Protein AF-0000000066095601 (afdb_homodimer)

Structure (mmCIF, N/CA/C/O backbone):
data_AF-0000000066095601-model_v1
#
loop_
_entity.id
_entity.type
_entity.pdbx_description
1 polymer 'Peptidyl-tRNA hydrolase'
#
loop_
_atom_site.group_PDB
_atom_site.id
_atom_site.type_symbol
_atom_site.label_atom_id
_atom_site.label_alt_id
_atom_site.label_comp_id
_atom_site.label_asym_id
_atom_site.label_entity_id
_atom_site.label_seq_id
_atom_site.pdbx_PDB_ins_code
_atom_site.Cartn_x
_atom_site.Cartn_y
_atom_site.Cartn_z
_atom_site.occupancy
_atom_site.B_iso_or_equiv
_atom_site.auth_seq_id
_atom_site.auth_comp_id
_atom_site.auth_asym_id
_atom_site.auth_atom_id
_atom_site.pdbx_PDB_model_num
ATOM 1 N N . MET A 1 1 ? 5.285 -1.421 -16.906 1 97 1 MET A N 1
ATOM 2 C CA . MET A 1 1 ? 5.613 -2.131 -15.672 1 97 1 MET A CA 1
ATOM 3 C C . MET A 1 1 ? 4.504 -1.969 -14.641 1 97 1 MET A C 1
ATOM 5 O O . MET A 1 1 ? 3.924 -0.888 -14.508 1 97 1 MET A O 1
ATOM 9 N N . LYS A 1 2 ? 4.16 -3.062 -14.133 1 98.25 2 LYS A N 1
ATOM 10 C CA . LYS A 1 2 ? 3.102 -2.928 -13.133 1 98.25 2 LYS A CA 1
ATOM 11 C C . LYS A 1 2 ? 3.369 -3.82 -11.922 1 98.25 2 LYS A C 1
ATOM 13 O O . LYS A 1 2 ? 4.234 -4.695 -11.969 1 98.25 2 LYS A O 1
ATOM 18 N N . MET A 1 3 ? 2.748 -3.533 -10.852 1 98.75 3 MET A N 1
ATOM 19 C CA . MET A 1 3 ? 2.619 -4.391 -9.68 1 98.75 3 MET A CA 1
ATOM 20 C C . MET A 1 3 ? 1.172 -4.828 -9.477 1 98.75 3 MET A C 1
ATOM 22 O O . MET A 1 3 ? 0.248 -4.039 -9.688 1 98.75 3 MET A O 1
ATOM 26 N N . VAL A 1 4 ? 0.951 -6.051 -9.141 1 98.88 4 VAL A N 1
ATOM 27 C CA . VAL A 1 4 ? -0.389 -6.547 -8.844 1 98.88 4 VAL A CA 1
ATOM 28 C C . VAL A 1 4 ? -0.471 -6.977 -7.383 1 98.88 4 VAL A C 1
ATOM 30 O O . VAL A 1 4 ? 0.409 -7.684 -6.883 1 98.88 4 VAL A O 1
ATOM 33 N N . VAL A 1 5 ? -1.481 -6.523 -6.727 1 98.88 5 VAL A N 1
ATOM 34 C CA . VAL A 1 5 ? -1.763 -6.898 -5.344 1 98.88 5 VAL A CA 1
ATOM 35 C C . VAL A 1 5 ? -2.979 -7.824 -5.293 1 98.88 5 VAL A C 1
ATOM 37 O O . VAL A 1 5 ? -4.047 -7.477 -5.801 1 98.88 5 VAL A O 1
ATOM 40 N N . VAL A 1 6 ? -2.842 -8.961 -4.73 1 98.88 6 VAL A N 1
ATOM 41 C CA . VAL A 1 6 ? -3.895 -9.961 -4.613 1 98.88 6 VAL A CA 1
ATOM 42 C C . VAL A 1 6 ? -4.387 -10.031 -3.17 1 98.88 6 VAL A C 1
ATOM 44 O O . VAL A 1 6 ? -3.611 -10.32 -2.256 1 98.88 6 VAL A O 1
ATOM 47 N N . ILE A 1 7 ? -5.621 -9.812 -2.971 1 98.56 7 ILE A N 1
ATOM 48 C CA . ILE A 1 7 ? -6.184 -9.734 -1.626 1 98.56 7 ILE A CA 1
ATOM 49 C C . ILE A 1 7 ? -7.203 -10.859 -1.428 1 98.56 7 ILE A C 1
ATOM 51 O O . ILE A 1 7 ? -8.016 -11.125 -2.316 1 98.56 7 ILE A O 1
ATOM 55 N N . ARG A 1 8 ? -7.164 -11.516 -0.286 1 97.5 8 ARG A N 1
ATOM 56 C CA . ARG A 1 8 ? -8.195 -12.477 0.089 1 97.5 8 ARG A CA 1
ATOM 57 C C . ARG A 1 8 ? -9.508 -11.773 0.421 1 97.5 8 ARG A C 1
ATOM 59 O O . ARG A 1 8 ? -9.633 -11.164 1.483 1 97.5 8 ARG A O 1
ATOM 66 N N . ASN A 1 9 ? -10.438 -11.93 -0.411 1 96.62 9 ASN A N 1
ATOM 67 C CA . ASN A 1 9 ? -11.734 -11.273 -0.283 1 96.62 9 ASN A CA 1
ATOM 68 C C . ASN A 1 9 ? -12.656 -12.039 0.658 1 96.62 9 ASN A C 1
ATOM 70 O O . ASN A 1 9 ? -13.562 -11.453 1.26 1 96.62 9 ASN A O 1
ATOM 74 N N . ASP A 1 10 ? -12.43 -13.281 0.819 1 95.44 10 ASP A N 1
ATOM 75 C CA . ASP A 1 10 ? -13.305 -14.148 1.61 1 95.44 10 ASP A CA 1
ATOM 76 C C . ASP A 1 10 ? -13.172 -13.844 3.102 1 95.44 10 ASP A C 1
ATOM 78 O O . ASP A 1 10 ? -14.023 -14.234 3.896 1 95.44 10 ASP A O 1
ATOM 82 N N . LEU A 1 11 ? -12.102 -13.133 3.521 1 94.19 11 LEU A N 1
ATOM 83 C CA . LEU A 1 11 ? -11.844 -12.875 4.934 1 94.19 11 LEU A CA 1
ATOM 84 C C . LEU A 1 11 ? -12.742 -11.75 5.453 1 94.19 11 LEU A C 1
ATOM 86 O O . LEU A 1 11 ? -12.844 -11.539 6.664 1 94.19 11 LEU A O 1
ATOM 90 N N . GLY A 1 12 ? -13.336 -10.992 4.516 1 91.69 12 GLY A N 1
ATOM 91 C CA . GLY A 1 12 ? -14.219 -9.906 4.93 1 91.69 12 GLY A CA 1
ATOM 92 C C . GLY A 1 12 ? -13.484 -8.773 5.617 1 91.69 12 GLY A C 1
ATOM 93 O O . GLY A 1 12 ? -14 -8.18 6.566 1 91.69 12 GLY A O 1
ATOM 94 N N . MET A 1 13 ? -12.281 -8.562 5.18 1 92.12 13 MET A N 1
ATOM 95 C CA . MET A 1 13 ? -11.508 -7.477 5.766 1 92.12 13 MET A CA 1
ATOM 96 C C . MET A 1 13 ? -12.141 -6.125 5.445 1 92.12 13 MET A C 1
ATOM 98 O O . MET A 1 13 ? -12.609 -5.906 4.328 1 92.12 13 MET A O 1
ATOM 102 N N . GLY A 1 14 ? -12.094 -5.273 6.395 1 93.06 14 GLY A N 1
ATOM 103 C CA . GLY A 1 14 ? -12.523 -3.906 6.145 1 93.06 14 GLY A CA 1
ATOM 104 C C . GLY A 1 14 ? -11.578 -3.145 5.234 1 93.06 14 GLY A C 1
ATOM 105 O O . GLY A 1 14 ? -10.477 -3.611 4.949 1 93.06 14 GLY A O 1
ATOM 106 N N . LYS A 1 15 ? -11.961 -1.988 4.852 1 95.19 15 LYS A N 1
ATOM 107 C CA . LYS A 1 15 ? -11.188 -1.179 3.912 1 95.19 15 LYS A CA 1
ATOM 108 C C . LYS A 1 15 ? -9.82 -0.83 4.484 1 95.19 15 LYS A C 1
ATOM 110 O O . LYS A 1 15 ? -8.797 -0.969 3.801 1 95.19 15 LYS A O 1
ATOM 115 N N . GLY A 1 16 ? -9.766 -0.405 5.738 1 95.88 16 GLY A N 1
ATOM 116 C CA . GLY A 1 16 ? -8.508 -0.036 6.371 1 95.88 16 GLY A CA 1
ATOM 117 C C . GLY A 1 16 ? -7.52 -1.187 6.457 1 95.88 16 GLY A C 1
ATOM 118 O O . GLY A 1 16 ? -6.336 -1.021 6.152 1 95.88 16 GLY A O 1
ATOM 119 N N . LYS A 1 17 ? -8.047 -2.326 6.84 1 94.56 17 LYS A N 1
ATOM 120 C CA . LYS A 1 17 ? -7.203 -3.51 6.973 1 94.56 17 LYS A CA 1
ATOM 121 C C . LYS A 1 17 ? -6.695 -3.977 5.609 1 94.56 17 LYS A C 1
ATOM 123 O O . LYS A 1 17 ? -5.559 -4.441 5.492 1 94.56 17 LYS A O 1
ATOM 128 N N . MET A 1 18 ? -7.488 -3.826 4.578 1 96.62 18 MET A N 1
ATOM 129 C CA . MET A 1 18 ? -7.055 -4.199 3.234 1 96.62 18 MET A CA 1
ATOM 130 C C . MET A 1 18 ? -5.918 -3.299 2.762 1 96.62 18 MET A C 1
ATOM 132 O O . MET A 1 18 ? -4.949 -3.775 2.166 1 96.62 18 MET A O 1
ATOM 136 N N . VAL A 1 19 ? -6.055 -2.045 3.057 1 98 19 VAL A N 1
ATOM 137 C CA . VAL A 1 19 ? -5.016 -1.094 2.682 1 98 19 VAL A CA 1
ATOM 138 C C . VAL A 1 19 ? -3.729 -1.407 3.443 1 98 19 VAL A C 1
ATOM 140 O O . VAL A 1 19 ? -2.641 -1.4 2.865 1 98 19 VAL A O 1
ATOM 143 N N . ALA A 1 20 ? -3.867 -1.727 4.715 1 97.19 20 ALA A N 1
ATOM 144 C CA . ALA A 1 20 ? -2.703 -2.029 5.543 1 97.19 20 ALA A CA 1
ATOM 145 C C . ALA A 1 20 ? -1.996 -3.291 5.055 1 97.19 20 ALA A C 1
ATOM 147 O O . ALA A 1 20 ? -0.78 -3.287 4.844 1 97.19 20 ALA A O 1
ATOM 148 N N . GLN A 1 21 ? -2.746 -4.363 4.887 1 97.06 21 GLN A N 1
ATOM 149 C CA . GLN A 1 21 ? -2.166 -5.629 4.445 1 97.06 21 GLN A CA 1
ATOM 150 C C . GLN A 1 21 ? -1.636 -5.523 3.02 1 97.06 21 GLN A C 1
ATOM 152 O O . GLN A 1 21 ? -0.557 -6.031 2.713 1 97.06 21 GLN A O 1
ATOM 157 N N . GLY A 1 22 ? -2.439 -4.879 2.176 1 98.38 22 GLY A N 1
ATOM 158 C CA . GLY A 1 22 ? -1.922 -4.605 0.845 1 98.38 22 GLY A CA 1
ATOM 159 C C . GLY A 1 22 ? -0.634 -3.803 0.859 1 98.38 22 GLY A C 1
ATOM 160 O O . GLY A 1 22 ? 0.29 -4.09 0.095 1 98.38 22 GLY A O 1
ATOM 161 N N . GLY A 1 23 ? -0.618 -2.758 1.716 1 98.56 23 GLY A N 1
ATOM 162 C CA . GLY A 1 23 ? 0.581 -1.95 1.873 1 98.56 23 GLY A CA 1
ATOM 163 C C . GLY A 1 23 ? 1.789 -2.754 2.314 1 98.56 23 GLY A C 1
ATOM 164 O O . GLY A 1 23 ? 2.904 -2.52 1.841 1 98.56 23 GLY A O 1
ATOM 165 N N . HIS A 1 24 ? 1.62 -3.682 3.24 1 98.25 24 HIS A N 1
ATOM 166 C CA . HIS A 1 24 ? 2.697 -4.578 3.645 1 98.25 24 HIS A CA 1
ATOM 167 C C . HIS A 1 24 ? 3.236 -5.363 2.453 1 98.25 24 HIS A C 1
ATOM 169 O O . HIS A 1 24 ? 4.453 -5.43 2.248 1 98.25 24 HIS A O 1
ATOM 175 N N . ALA A 1 25 ? 2.299 -5.926 1.692 1 98.62 25 ALA A N 1
ATOM 176 C CA . ALA A 1 25 ? 2.68 -6.723 0.528 1 98.62 25 ALA A CA 1
ATOM 177 C C . ALA A 1 25 ? 3.439 -5.875 -0.489 1 98.62 25 ALA A C 1
ATOM 179 O O . ALA A 1 25 ? 4.441 -6.324 -1.055 1 98.62 25 ALA A O 1
ATOM 180 N N . ILE A 1 26 ? 2.99 -4.656 -0.686 1 98.81 26 ILE A N 1
ATOM 181 C CA . ILE A 1 26 ? 3.562 -3.746 -1.673 1 98.81 26 ILE A CA 1
ATOM 182 C C . ILE A 1 26 ? 5.004 -3.418 -1.296 1 98.81 26 ILE A C 1
ATOM 184 O O . ILE A 1 26 ? 5.906 -3.51 -2.131 1 98.81 26 ILE A O 1
ATOM 188 N N . ILE A 1 27 ? 5.254 -3.086 -0.017 1 98.75 27 ILE A N 1
ATOM 189 C CA . ILE A 1 27 ? 6.598 -2.732 0.425 1 98.75 27 ILE A CA 1
ATOM 190 C C . ILE A 1 27 ? 7.523 -3.939 0.277 1 98.75 27 ILE A C 1
ATOM 192 O O . ILE A 1 27 ? 8.633 -3.818 -0.251 1 98.75 27 ILE A O 1
ATOM 196 N N . GLU A 1 28 ? 7.094 -5.09 0.696 1 98.38 28 GLU A N 1
ATOM 197 C CA . GLU A 1 28 ? 7.941 -6.277 0.646 1 98.38 28 GLU A CA 1
ATOM 198 C C . GLU A 1 28 ? 8.25 -6.68 -0.794 1 98.38 28 GLU A C 1
ATOM 200 O O . GLU A 1 28 ? 9.375 -7.066 -1.11 1 98.38 28 GLU A O 1
ATOM 205 N N . ALA A 1 29 ? 7.238 -6.605 -1.66 1 98.81 29 ALA A N 1
ATOM 206 C CA . ALA A 1 29 ? 7.473 -6.918 -3.068 1 98.81 29 ALA A CA 1
ATOM 207 C C . ALA A 1 29 ? 8.406 -5.895 -3.709 1 98.81 29 ALA A C 1
ATOM 209 O O . ALA A 1 29 ? 9.258 -6.25 -4.523 1 98.81 29 ALA A O 1
ATOM 210 N N . PHE A 1 30 ? 8.203 -4.664 -3.348 1 98.75 30 PHE A N 1
ATOM 211 C CA . PHE A 1 30 ? 9.062 -3.584 -3.824 1 98.75 30 PHE A CA 1
ATOM 212 C C . PHE A 1 30 ? 10.516 -3.84 -3.451 1 98.75 30 PHE A C 1
ATOM 214 O O . PHE A 1 30 ? 11.414 -3.709 -4.289 1 98.75 30 PHE A O 1
ATOM 221 N N . LEU A 1 31 ? 10.758 -4.184 -2.219 1 98.44 31 LEU A N 1
ATOM 222 C CA . LEU A 1 31 ? 12.109 -4.453 -1.741 1 98.44 31 LEU A CA 1
ATOM 223 C C . LEU A 1 31 ? 12.695 -5.68 -2.432 1 98.44 31 LEU A C 1
ATOM 225 O O . LEU A 1 31 ? 13.875 -5.691 -2.791 1 98.44 31 LEU A O 1
ATOM 229 N N . ASP A 1 32 ? 11.883 -6.668 -2.588 1 98.69 32 ASP A N 1
ATOM 230 C CA . ASP A 1 32 ? 12.312 -7.852 -3.324 1 98.69 32 ASP A CA 1
ATOM 231 C C . ASP A 1 32 ? 12.703 -7.496 -4.758 1 98.69 32 ASP A C 1
ATOM 233 O O . ASP A 1 32 ? 13.727 -7.957 -5.262 1 98.69 32 ASP A O 1
ATOM 237 N N . ALA A 1 33 ? 11.891 -6.703 -5.371 1 98.62 33 ALA A N 1
ATOM 238 C CA . ALA A 1 33 ? 12.148 -6.273 -6.746 1 98.62 33 ALA A CA 1
ATOM 239 C C . ALA A 1 33 ? 13.438 -5.457 -6.832 1 98.62 33 ALA A C 1
ATOM 241 O O . ALA A 1 33 ? 14.203 -5.594 -7.789 1 98.62 33 ALA A O 1
ATOM 242 N N . LYS A 1 34 ? 13.633 -4.605 -5.883 1 97.94 34 LYS A N 1
ATOM 243 C CA . LYS A 1 34 ? 14.844 -3.783 -5.863 1 97.94 34 LYS A CA 1
ATOM 244 C C . LYS A 1 34 ? 16.094 -4.648 -5.812 1 97.94 34 LYS A C 1
ATOM 246 O O . LYS A 1 34 ? 17.125 -4.297 -6.395 1 97.94 34 LYS A O 1
ATOM 251 N N . ARG A 1 35 ? 15.984 -5.746 -5.129 1 97.38 35 ARG A N 1
ATOM 252 C CA . ARG A 1 35 ? 17.109 -6.676 -5.031 1 97.38 35 ARG A CA 1
ATOM 253 C C . ARG A 1 35 ? 17.297 -7.445 -6.332 1 97.38 35 ARG A C 1
ATOM 255 O O . ARG A 1 35 ? 18.422 -7.625 -6.797 1 97.38 35 ARG A O 1
ATOM 262 N N . LYS A 1 36 ? 16.219 -7.805 -6.93 1 96.62 36 LYS A N 1
ATOM 263 C CA . LYS A 1 36 ? 16.266 -8.695 -8.086 1 96.62 36 LYS A CA 1
ATOM 264 C C . LYS A 1 36 ? 16.469 -7.918 -9.375 1 96.62 36 LYS A C 1
ATOM 266 O O . LYS A 1 36 ? 17.203 -8.367 -10.266 1 96.62 36 LYS A O 1
ATOM 271 N N . ASN A 1 37 ? 15.805 -6.809 -9.469 1 95.75 37 ASN A N 1
ATOM 272 C CA . ASN A 1 37 ? 15.82 -6.043 -10.719 1 95.75 37 ASN A CA 1
ATOM 273 C C . ASN A 1 37 ? 15.602 -4.555 -10.461 1 95.75 37 ASN A C 1
ATOM 275 O O . ASN A 1 37 ? 14.539 -4.016 -10.773 1 95.75 37 ASN A O 1
ATOM 279 N N . PRO A 1 38 ? 16.641 -3.887 -10.039 1 97.19 38 PRO A N 1
ATOM 280 C CA . PRO A 1 38 ? 16.5 -2.467 -9.703 1 97.19 38 PRO A CA 1
ATOM 281 C C . PRO A 1 38 ? 16.109 -1.611 -10.906 1 97.19 38 PRO A C 1
ATOM 283 O O . PRO A 1 38 ? 15.422 -0.596 -10.742 1 97.19 38 PRO A O 1
ATOM 286 N N . ARG A 1 39 ? 16.484 -2.02 -12.086 1 97.38 39 ARG A N 1
ATOM 287 C CA . ARG A 1 39 ? 16.141 -1.257 -13.281 1 97.38 39 ARG A CA 1
ATOM 288 C C . ARG A 1 39 ? 14.625 -1.253 -13.516 1 97.38 39 ARG A C 1
ATOM 290 O O . ARG A 1 39 ? 14.055 -0.223 -13.867 1 97.38 39 ARG A O 1
ATOM 297 N N . ALA A 1 40 ? 13.984 -2.389 -13.305 1 96.75 40 ALA A N 1
ATOM 298 C CA . ALA A 1 40 ? 12.531 -2.494 -13.438 1 96.75 40 ALA A CA 1
ATOM 299 C C . ALA A 1 40 ? 11.82 -1.605 -12.422 1 96.75 40 ALA A C 1
ATOM 301 O O . ALA A 1 40 ? 10.797 -0.987 -12.742 1 96.75 40 ALA A O 1
ATOM 302 N N . VAL A 1 41 ? 12.352 -1.552 -11.242 1 98.25 41 VAL A N 1
ATOM 303 C CA . VAL A 1 41 ? 11.781 -0.727 -10.188 1 98.25 41 VAL A CA 1
ATOM 304 C C . VAL A 1 41 ? 11.859 0.747 -10.578 1 98.25 41 VAL A C 1
ATOM 306 O O . VAL A 1 41 ? 10.883 1.484 -10.445 1 98.25 41 VAL A O 1
ATOM 309 N N . ASP A 1 42 ? 13.031 1.118 -11.055 1 97.75 42 ASP A N 1
ATOM 310 C CA . ASP A 1 42 ? 13.219 2.508 -11.461 1 97.75 42 ASP A CA 1
ATOM 311 C C . ASP A 1 42 ? 12.25 2.883 -12.586 1 97.75 42 ASP A C 1
ATOM 313 O O . ASP A 1 42 ? 11.672 3.971 -12.578 1 97.75 42 ASP A O 1
ATOM 317 N N . GLU A 1 43 ? 12.148 2.029 -13.531 1 97.81 43 GLU A N 1
ATOM 318 C CA . GLU A 1 43 ? 11.219 2.254 -14.633 1 97.81 43 GLU A CA 1
ATOM 319 C C . GLU A 1 43 ? 9.781 2.346 -14.141 1 97.81 43 GLU A C 1
ATOM 321 O O . GLU A 1 43 ? 9.031 3.238 -14.547 1 97.81 43 GLU A O 1
ATOM 326 N N . TRP A 1 44 ? 9.398 1.469 -13.297 1 97.94 44 TRP A N 1
ATOM 327 C CA . TRP A 1 44 ? 8.062 1.433 -12.711 1 97.94 44 TRP A CA 1
ATOM 328 C C . TRP A 1 44 ? 7.762 2.723 -11.953 1 97.94 44 TRP A C 1
ATOM 330 O O . TRP A 1 44 ? 6.676 3.291 -12.094 1 97.94 44 TRP A O 1
ATOM 340 N N . LEU A 1 45 ? 8.719 3.193 -11.211 1 97.44 45 LEU A N 1
ATOM 341 C CA . LEU A 1 45 ? 8.57 4.449 -10.484 1 97.44 45 LEU A CA 1
ATOM 342 C C . LEU A 1 45 ? 8.383 5.617 -11.453 1 97.44 45 LEU A C 1
ATOM 344 O O . LEU A 1 45 ? 7.492 6.445 -11.266 1 97.44 45 LEU A O 1
ATOM 348 N N . ARG A 1 46 ? 9.102 5.629 -12.5 1 96.5 46 ARG A N 1
ATOM 349 C CA . ARG A 1 46 ? 9.07 6.711 -13.477 1 96.5 46 ARG A CA 1
ATOM 350 C C . ARG A 1 46 ? 7.754 6.711 -14.25 1 96.5 46 ARG A C 1
ATOM 352 O O . ARG A 1 46 ? 7.266 7.77 -14.656 1 96.5 46 ARG A O 1
ATOM 359 N N . GLU A 1 47 ? 7.199 5.527 -14.344 1 95.5 47 GLU A N 1
ATOM 360 C CA . GLU A 1 47 ? 5.992 5.383 -15.148 1 95.5 47 GLU A CA 1
ATOM 361 C C . GLU A 1 47 ? 4.738 5.629 -14.312 1 95.5 47 GLU A C 1
ATOM 363 O O . GLU A 1 47 ? 3.619 5.5 -14.812 1 95.5 47 GLU A O 1
ATOM 368 N N . GLY A 1 48 ? 4.906 5.879 -13.008 1 93.62 48 GLY A N 1
ATOM 369 C CA . GLY A 1 48 ? 3.752 6.242 -12.195 1 93.62 48 GLY A CA 1
ATOM 370 C C . GLY A 1 48 ? 3.33 5.145 -11.242 1 93.62 48 GLY A C 1
ATOM 371 O O . GLY A 1 48 ? 2.248 5.207 -10.656 1 93.62 48 GLY A O 1
ATOM 372 N N . GLN A 1 49 ? 4.109 4.062 -11.133 1 96.25 49 GLN A N 1
ATOM 373 C CA . GLN A 1 49 ? 3.916 2.984 -10.172 1 96.25 49 GLN A CA 1
ATOM 374 C C . GLN A 1 49 ? 2.557 2.316 -10.359 1 96.25 49 GLN A C 1
ATOM 376 O O . GLN A 1 49 ? 1.784 2.189 -9.406 1 96.25 49 GLN A O 1
ATOM 381 N N . LYS A 1 50 ? 2.254 1.915 -11.57 1 96.25 50 LYS A N 1
ATOM 382 C CA . LYS A 1 50 ? 0.967 1.287 -11.859 1 96.25 50 LYS A CA 1
ATOM 383 C C . LYS A 1 50 ? 0.728 0.088 -10.945 1 96.25 50 LYS A C 1
ATOM 385 O O . LYS A 1 50 ? 1.547 -0.832 -10.891 1 96.25 50 LYS A O 1
ATOM 390 N N . LYS A 1 51 ? -0.379 0.146 -10.219 1 97.62 51 LYS A N 1
ATOM 391 C CA . LYS A 1 51 ? -0.796 -0.949 -9.352 1 97.62 51 LYS A CA 1
ATOM 392 C C . LYS A 1 51 ? -2.207 -1.419 -9.695 1 97.62 51 LYS A C 1
ATOM 394 O O . LYS A 1 51 ? -3.109 -0.602 -9.891 1 97.62 51 LYS A O 1
ATOM 399 N N . VAL A 1 52 ? -2.393 -2.67 -9.758 1 97.94 52 VAL A N 1
ATOM 400 C CA . VAL A 1 52 ? -3.691 -3.297 -9.969 1 97.94 52 VAL A CA 1
ATOM 401 C C . VAL A 1 52 ? -4.031 -4.195 -8.781 1 97.94 52 VAL A C 1
ATOM 403 O O . VAL A 1 52 ? -3.201 -4.988 -8.336 1 97.94 52 VAL A O 1
ATOM 406 N N . VAL A 1 53 ? -5.219 -4.039 -8.258 1 98.62 53 VAL A N 1
ATOM 407 C CA . VAL A 1 53 ? -5.613 -4.824 -7.094 1 98.62 53 VAL A CA 1
ATOM 408 C C . VAL A 1 53 ? -6.691 -5.832 -7.488 1 98.62 53 VAL A C 1
ATOM 410 O O . VAL A 1 53 ? -7.762 -5.449 -7.961 1 98.62 53 VAL A O 1
ATOM 413 N N . VAL A 1 54 ? -6.422 -7.066 -7.305 1 98.81 54 VAL A N 1
ATOM 414 C CA . VAL A 1 54 ? -7.34 -8.148 -7.66 1 98.81 54 VAL A CA 1
ATOM 415 C C . VAL A 1 54 ? -7.672 -8.969 -6.418 1 98.81 54 VAL A C 1
ATOM 417 O O . VAL A 1 54 ? -7.152 -8.703 -5.332 1 98.81 54 VAL A O 1
ATOM 420 N N . LYS A 1 55 ? -8.68 -9.891 -6.539 1 98.62 55 LYS A N 1
ATOM 421 C CA . LYS A 1 55 ? -9.125 -10.641 -5.367 1 98.62 55 LYS A CA 1
ATOM 422 C C . LYS A 1 55 ? -9.055 -12.141 -5.617 1 98.62 55 LYS A C 1
ATOM 424 O O . LYS A 1 55 ? -9.148 -12.594 -6.762 1 98.62 55 LYS A O 1
ATOM 429 N N . VAL A 1 56 ? -8.812 -12.891 -4.609 1 98.44 56 VAL A N 1
ATOM 430 C CA . VAL A 1 56 ? -9.047 -14.328 -4.52 1 98.44 56 VAL A CA 1
ATOM 431 C C . VAL A 1 56 ? -10 -14.625 -3.361 1 98.44 56 VAL A C 1
ATOM 433 O O . VAL A 1 56 ? -10.258 -13.758 -2.527 1 98.44 56 VAL A O 1
ATOM 436 N N . ASN A 1 57 ? -10.531 -15.859 -3.332 1 97.5 57 ASN A N 1
ATOM 437 C CA . ASN A 1 57 ? -11.555 -16.141 -2.33 1 97.5 57 ASN A CA 1
ATOM 438 C C . ASN A 1 57 ? -11.18 -17.344 -1.465 1 97.5 57 ASN A C 1
ATOM 440 O O . ASN A 1 57 ? -12.055 -17.984 -0.884 1 97.5 57 ASN A O 1
ATOM 444 N N . SER A 1 58 ? -9.852 -17.688 -1.471 1 97.06 58 SER A N 1
ATOM 445 C CA . SER A 1 58 ? -9.383 -18.75 -0.582 1 97.06 58 SER A CA 1
ATOM 446 C C . SER A 1 58 ? -7.883 -18.641 -0.342 1 97.06 58 SER A C 1
ATOM 448 O O . SER A 1 58 ? -7.16 -18.047 -1.147 1 97.06 58 SER A O 1
ATOM 450 N N . GLU A 1 59 ? -7.512 -19.188 0.777 1 96.56 59 GLU A N 1
ATOM 451 C CA . GLU A 1 59 ? -6.09 -19.25 1.105 1 96.56 59 GLU A CA 1
ATOM 452 C C . GLU A 1 59 ? -5.316 -20.062 0.069 1 96.56 59 GLU A C 1
ATOM 454 O O . GLU A 1 59 ? -4.211 -19.672 -0.322 1 96.56 59 GLU A O 1
ATOM 459 N N . LYS A 1 60 ? -5.863 -21.156 -0.357 1 97.69 60 LYS A N 1
ATOM 460 C CA . LYS A 1 60 ? -5.227 -22.016 -1.353 1 97.69 60 LYS A CA 1
ATOM 461 C C . LYS A 1 60 ? -4.949 -21.25 -2.643 1 97.69 60 LYS A C 1
ATOM 463 O O . LYS A 1 60 ? -3.852 -21.344 -3.199 1 97.69 60 LYS A O 1
ATOM 468 N N . GLU A 1 61 ? -5.941 -20.438 -3.107 1 98.25 61 GLU A N 1
ATOM 469 C CA . GLU A 1 61 ? -5.762 -19.641 -4.316 1 98.25 61 GLU A CA 1
ATOM 470 C C . GLU A 1 61 ? -4.633 -18.641 -4.145 1 98.25 61 GLU A C 1
ATOM 472 O O . GLU A 1 61 ? -3.83 -18.438 -5.059 1 98.25 61 GLU A O 1
ATOM 477 N N . LEU A 1 62 ? -4.625 -18.031 -3.004 1 98.44 62 LEU A N 1
ATOM 478 C CA . LEU A 1 62 ? -3.59 -17.047 -2.723 1 98.44 62 LEU A CA 1
ATOM 479 C C . LEU A 1 62 ? -2.205 -17.672 -2.779 1 98.44 62 LEU A C 1
ATOM 481 O O . LEU A 1 62 ? -1.297 -17.141 -3.418 1 98.44 62 LEU A O 1
ATOM 485 N N . ILE A 1 63 ? -2.064 -18.844 -2.16 1 98.31 63 ILE A N 1
ATOM 486 C CA . ILE A 1 63 ? -0.792 -19.562 -2.1 1 98.31 63 ILE A CA 1
ATOM 487 C C . ILE A 1 63 ? -0.376 -19.984 -3.504 1 98.31 63 ILE A C 1
ATOM 489 O O . ILE A 1 63 ? 0.8 -19.906 -3.863 1 98.31 63 ILE A O 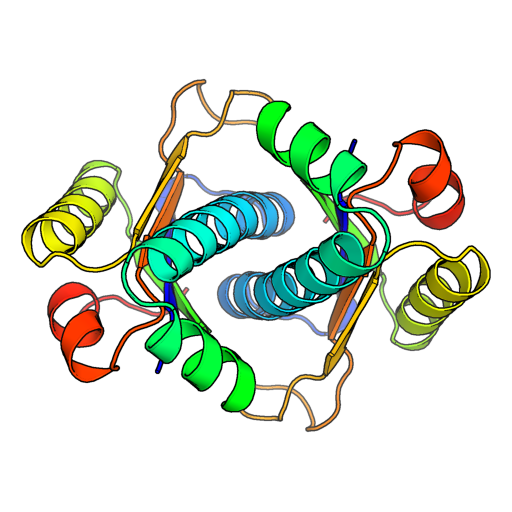1
ATOM 493 N N . ASP A 1 64 ? -1.332 -20.406 -4.285 1 98.62 64 ASP A N 1
ATOM 494 C CA . ASP A 1 64 ? -1.05 -20.828 -5.652 1 98.62 64 ASP A CA 1
ATOM 495 C C . ASP A 1 64 ? -0.484 -19.672 -6.477 1 98.62 64 ASP A C 1
ATOM 497 O O . ASP A 1 64 ? 0.472 -19.859 -7.234 1 98.62 64 ASP A O 1
ATOM 501 N N . ILE A 1 65 ? -1.079 -18.547 -6.316 1 98.75 65 ILE A N 1
ATOM 502 C CA . ILE A 1 65 ? -0.625 -17.359 -7.035 1 98.75 65 ILE A CA 1
ATOM 503 C C . ILE A 1 65 ? 0.804 -17.031 -6.617 1 98.75 65 ILE A C 1
ATOM 505 O O . ILE A 1 65 ? 1.665 -16.781 -7.465 1 98.75 65 ILE A O 1
ATOM 509 N N . TYR A 1 66 ? 1.044 -17.031 -5.309 1 98.81 66 TYR A N 1
ATOM 510 C CA . TYR A 1 66 ? 2.371 -16.719 -4.789 1 98.81 66 TYR A CA 1
ATOM 511 C C . TYR A 1 66 ? 3.404 -17.719 -5.305 1 98.81 66 TYR A C 1
ATOM 513 O O . TYR A 1 66 ? 4.488 -17.328 -5.746 1 98.81 66 TYR A O 1
ATOM 521 N N . ASN A 1 67 ? 3.072 -18.984 -5.277 1 98.75 67 ASN A N 1
ATOM 522 C CA . ASN A 1 67 ? 3.988 -20.031 -5.719 1 98.75 67 ASN A CA 1
ATOM 523 C C . ASN A 1 67 ? 4.312 -19.906 -7.207 1 98.75 67 ASN A C 1
ATOM 525 O O . ASN A 1 67 ? 5.457 -20.109 -7.617 1 98.75 67 ASN A O 1
ATOM 529 N N . LYS A 1 68 ? 3.322 -19.609 -7.965 1 98.62 68 LYS A N 1
ATOM 530 C CA . LYS A 1 68 ? 3.551 -19.406 -9.391 1 98.62 68 LYS A CA 1
ATOM 531 C C . LYS A 1 68 ? 4.5 -18.234 -9.641 1 98.62 68 LYS A C 1
ATOM 533 O O . LYS A 1 68 ? 5.418 -18.344 -10.461 1 98.62 68 LYS A O 1
ATOM 538 N N . ALA A 1 69 ? 4.285 -17.141 -8.914 1 98.69 69 ALA A N 1
ATOM 539 C CA . ALA A 1 69 ? 5.16 -15.984 -9.055 1 98.69 69 ALA A CA 1
ATOM 540 C C . ALA A 1 69 ? 6.598 -16.328 -8.68 1 98.69 69 ALA A C 1
ATOM 542 O O . ALA A 1 69 ? 7.535 -15.977 -9.391 1 98.69 69 ALA A O 1
ATOM 543 N N . ARG A 1 70 ? 6.715 -17.062 -7.621 1 98.06 70 ARG A N 1
ATOM 544 C CA . ARG A 1 70 ? 8.031 -17.469 -7.137 1 98.06 70 ARG A CA 1
ATOM 545 C C . ARG A 1 70 ? 8.719 -18.391 -8.133 1 98.06 70 ARG A C 1
ATOM 547 O O . ARG A 1 70 ? 9.914 -18.25 -8.406 1 98.06 70 ARG A O 1
ATOM 554 N N . SER A 1 71 ? 7.961 -19.312 -8.641 1 98.06 71 SER A N 1
ATOM 555 C CA . SER A 1 71 ? 8.516 -20.297 -9.578 1 98.06 71 SER A CA 1
ATOM 556 C C . SER A 1 71 ? 8.984 -19.625 -10.859 1 98.06 71 SER A C 1
ATOM 558 O O . SER A 1 71 ? 9.953 -20.062 -11.484 1 98.06 71 SER A O 1
ATOM 560 N N . GLU A 1 72 ? 8.336 -18.5 -11.227 1 97.62 72 GLU A N 1
ATOM 561 C CA . GLU A 1 72 ? 8.695 -17.781 -12.438 1 97.62 72 GLU A CA 1
ATOM 562 C C . GLU A 1 72 ? 9.789 -16.75 -12.156 1 97.62 72 GLU A C 1
ATOM 564 O O . GLU A 1 72 ? 10.227 -16.031 -13.07 1 97.62 72 GLU A O 1
ATOM 569 N N . GLY A 1 73 ? 10.18 -16.609 -10.914 1 97.56 73 GLY A N 1
ATOM 570 C CA . GLY A 1 73 ? 11.273 -15.734 -10.539 1 97.56 73 GLY A CA 1
ATOM 571 C C . GLY A 1 73 ? 10.859 -14.273 -10.445 1 97.56 73 GLY A C 1
ATOM 572 O O . GLY A 1 73 ? 11.703 -13.383 -10.492 1 97.56 73 GLY A O 1
ATOM 573 N N . LEU A 1 74 ? 9.609 -14.062 -10.398 1 98.38 74 LEU A N 1
ATOM 574 C CA . LEU A 1 74 ? 9.125 -12.688 -10.305 1 98.38 74 LEU A CA 1
ATOM 575 C C . LEU A 1 74 ? 9.25 -12.164 -8.875 1 98.38 74 LEU A C 1
ATOM 577 O O . LEU A 1 74 ? 9.062 -12.914 -7.914 1 98.38 74 LEU A O 1
ATOM 581 N N . PRO A 1 75 ? 9.602 -10.883 -8.703 1 98.62 75 PRO A N 1
ATOM 582 C CA . PRO A 1 75 ? 9.516 -10.32 -7.359 1 98.62 75 PRO A CA 1
ATOM 583 C C . PRO A 1 75 ? 8.125 -10.445 -6.75 1 98.62 75 PRO A C 1
ATOM 585 O O . PRO A 1 75 ? 7.125 -10.172 -7.422 1 98.62 75 PRO A O 1
ATOM 588 N N . CYS A 1 76 ? 8.031 -10.844 -5.508 1 98.81 76 CYS A N 1
ATOM 589 C CA . CYS A 1 76 ? 6.727 -11.023 -4.887 1 98.81 76 CYS A CA 1
ATOM 590 C C . CYS A 1 76 ? 6.852 -11.125 -3.369 1 98.81 76 CYS A C 1
ATOM 592 O O . CYS A 1 76 ? 7.961 -11.195 -2.838 1 98.81 76 CYS A O 1
ATOM 594 N N . SER A 1 77 ? 5.727 -11.062 -2.719 1 98.75 77 SER A N 1
ATOM 595 C CA . SER A 1 77 ? 5.621 -11.188 -1.27 1 98.75 77 SER A CA 1
ATOM 596 C C . SER A 1 77 ? 4.285 -11.797 -0.862 1 98.75 77 SER A C 1
ATOM 598 O O . SER A 1 77 ? 3.322 -11.773 -1.633 1 98.75 77 SER A O 1
ATOM 600 N N . ILE A 1 78 ? 4.262 -12.391 0.255 1 98.31 78 ILE A N 1
ATOM 601 C CA . ILE A 1 78 ? 3.041 -12.914 0.867 1 98.31 78 ILE A CA 1
ATOM 602 C C . ILE A 1 78 ? 2.955 -12.445 2.318 1 98.31 78 ILE A C 1
ATOM 604 O O . ILE A 1 78 ? 3.951 -12.469 3.045 1 98.31 78 ILE A O 1
ATOM 608 N N . ILE A 1 79 ? 1.797 -11.969 2.691 1 97.19 79 ILE A N 1
ATOM 609 C CA . ILE A 1 79 ? 1.636 -11.312 3.984 1 97.19 79 ILE A CA 1
ATOM 610 C C . ILE A 1 79 ? 0.762 -12.172 4.895 1 97.19 79 ILE A C 1
ATOM 612 O O . ILE A 1 79 ? -0.28 -12.672 4.473 1 97.19 79 ILE A O 1
ATOM 616 N N . ARG A 1 80 ? 1.195 -12.273 6.109 1 93.19 80 ARG A N 1
ATOM 617 C CA . ARG A 1 80 ? 0.46 -12.93 7.184 1 93.19 80 ARG A CA 1
ATOM 618 C C . ARG A 1 80 ? 0.037 -11.922 8.25 1 93.19 80 ARG A C 1
ATOM 620 O O . ARG A 1 80 ? 0.859 -11.148 8.742 1 93.19 80 ARG A O 1
ATOM 627 N N . ASP A 1 81 ? -1.296 -11.953 8.469 1 87.38 81 ASP A N 1
ATOM 628 C CA . ASP A 1 81 ? -1.779 -11.062 9.516 1 87.38 81 ASP A CA 1
ATOM 629 C C . ASP A 1 81 ? -1.306 -11.523 10.891 1 87.38 81 ASP A C 1
ATOM 631 O O . ASP A 1 81 ? -1.397 -12.711 11.219 1 87.38 81 ASP A O 1
ATOM 635 N N . ALA A 1 82 ? -0.534 -10.797 11.758 1 71.25 82 ALA A N 1
ATOM 636 C CA . ALA A 1 82 ? 0.017 -11.148 13.062 1 71.25 82 ALA A CA 1
ATOM 637 C C . ALA A 1 82 ? -1.07 -11.156 14.133 1 71.25 82 ALA A C 1
ATOM 639 O O . ALA A 1 82 ? -0.821 -11.547 15.273 1 71.25 82 ALA A O 1
ATOM 640 N N . GLY A 1 83 ? -2.244 -11.133 13.766 1 63.19 83 GLY A N 1
ATOM 641 C CA . GLY A 1 83 ? -3.295 -11.375 14.742 1 63.19 83 GLY A CA 1
ATOM 642 C C . GLY A 1 83 ? -3.77 -10.117 15.438 1 63.19 83 GLY A C 1
ATOM 643 O O . GLY A 1 83 ? -4.285 -10.172 16.547 1 63.19 83 GLY A O 1
ATOM 644 N N . HIS A 1 84 ? -3.346 -9.008 15.164 1 53.84 84 HIS A N 1
ATOM 645 C CA . HIS A 1 84 ? -3.818 -7.867 15.938 1 53.84 84 HIS A CA 1
ATOM 646 C C . HIS A 1 84 ? -5.25 -7.5 15.562 1 53.84 84 HIS A C 1
ATOM 648 O O . HIS A 1 84 ? -5.852 -6.621 16.172 1 53.84 84 HIS A O 1
ATOM 654 N N . THR A 1 85 ? -5.684 -8.219 14.555 1 55.03 85 THR A N 1
ATOM 655 C CA . THR A 1 85 ? -7.016 -7.871 14.078 1 55.03 85 THR A CA 1
ATOM 656 C C . THR A 1 85 ? -7.961 -9.062 14.195 1 55.03 85 THR A C 1
ATOM 658 O O . THR A 1 85 ? -7.605 -10.086 14.773 1 55.03 85 THR A O 1
ATOM 661 N N . GLN A 1 86 ? -9.195 -8.922 13.578 1 59.44 86 GLN A N 1
ATOM 662 C CA . GLN A 1 86 ? -10.352 -9.805 13.609 1 59.44 86 GLN A CA 1
ATOM 663 C C . GLN A 1 86 ? -10 -11.195 13.102 1 59.44 86 GLN A C 1
ATOM 665 O O . GLN A 1 86 ? -10.781 -12.133 13.258 1 59.44 86 GLN A O 1
ATOM 670 N N . LEU A 1 87 ? -8.75 -11.391 12.562 1 66.56 87 LEU A N 1
ATOM 671 C CA . LEU A 1 87 ? -8.422 -12.68 11.969 1 66.56 87 LEU A CA 1
ATOM 672 C C . LEU A 1 87 ? -7.598 -13.531 12.93 1 66.56 87 LEU A C 1
ATOM 674 O O . LEU A 1 87 ? -6.945 -12.992 13.828 1 66.56 87 LEU A O 1
ATOM 678 N N . GLU A 1 88 ? -7.719 -14.875 12.648 1 70.88 88 GLU A N 1
ATOM 679 C CA . GLU A 1 88 ? -6.863 -15.789 13.398 1 70.88 88 GLU A CA 1
ATOM 680 C C . GLU A 1 88 ? -5.387 -15.531 13.102 1 70.88 88 GLU A C 1
ATOM 682 O O . GLU A 1 88 ? -5.02 -15.25 11.961 1 70.88 88 GLU A O 1
ATOM 687 N N . PRO A 1 89 ? -4.727 -15.461 14.117 1 72.62 89 PRO A N 1
ATOM 688 C CA . PRO A 1 89 ? -3.289 -15.266 13.914 1 72.62 89 PRO A CA 1
ATOM 689 C C . PRO A 1 89 ? -2.701 -16.234 12.891 1 72.62 89 PRO A C 1
ATOM 691 O O . PRO A 1 89 ? -3.086 -17.406 12.859 1 72.62 89 PRO A O 1
ATOM 694 N N . GLY A 1 90 ? -1.915 -15.68 11.945 1 82.19 90 GLY A N 1
ATOM 695 C CA . GLY A 1 90 ? -1.25 -16.5 10.945 1 82.19 90 GLY A CA 1
ATOM 696 C C . GLY A 1 90 ? -1.991 -16.562 9.625 1 82.19 90 GLY A C 1
ATOM 697 O O . GLY A 1 90 ? -1.521 -17.172 8.664 1 82.19 90 GLY A O 1
ATOM 698 N N . THR A 1 91 ? -3.094 -15.844 9.523 1 91.44 91 THR A N 1
ATOM 699 C CA . THR A 1 91 ? -3.902 -15.852 8.312 1 91.44 91 THR A CA 1
ATOM 700 C C . THR A 1 91 ? -3.199 -15.102 7.188 1 91.44 91 THR A C 1
ATOM 702 O O . THR A 1 91 ? -2.732 -13.977 7.387 1 91.44 91 THR A O 1
ATOM 705 N N . LEU A 1 92 ? -3.102 -15.805 6.051 1 96.38 92 LEU A N 1
ATOM 706 C CA . LEU A 1 92 ? -2.566 -15.141 4.867 1 96.38 92 LEU A CA 1
ATOM 707 C C . LEU A 1 92 ? -3.594 -14.188 4.266 1 96.38 92 LEU A C 1
ATOM 709 O O . LEU A 1 92 ? -4.754 -14.562 4.066 1 96.38 92 LEU A O 1
ATOM 713 N N . THR A 1 93 ? -3.145 -12.992 3.941 1 97.12 93 THR A N 1
ATOM 714 C CA . THR A 1 93 ? -4.148 -11.992 3.594 1 97.12 93 THR A CA 1
ATOM 715 C C . THR A 1 93 ? -3.891 -11.43 2.195 1 97.12 93 THR A C 1
ATOM 717 O O . THR A 1 93 ? -4.832 -11.062 1.486 1 97.12 93 THR A O 1
ATOM 720 N N . ALA A 1 94 ? -2.604 -11.32 1.824 1 98.44 94 ALA A N 1
ATOM 721 C CA . ALA A 1 94 ? -2.318 -10.602 0.584 1 98.44 94 ALA A CA 1
ATOM 722 C C . ALA A 1 94 ? -1.017 -11.094 -0.046 1 98.44 94 ALA A C 1
ATOM 724 O O . ALA A 1 94 ? -0.12 -11.57 0.655 1 98.44 94 ALA A O 1
ATOM 725 N N . VAL A 1 95 ? -0.915 -10.961 -1.337 1 98.81 95 VAL A N 1
ATOM 726 C CA . VAL A 1 95 ? 0.285 -11.172 -2.141 1 98.81 95 VAL A CA 1
ATOM 727 C C . VAL A 1 95 ? 0.505 -9.977 -3.062 1 98.81 95 VAL A C 1
ATOM 729 O O . VAL A 1 95 ? -0.454 -9.398 -3.582 1 98.81 95 VAL A O 1
ATOM 732 N N . ALA A 1 96 ? 1.666 -9.578 -3.213 1 98.94 96 ALA A N 1
ATOM 733 C CA . ALA A 1 96 ? 2.016 -8.625 -4.262 1 98.94 96 ALA A CA 1
ATOM 734 C C . ALA A 1 96 ? 3.043 -9.219 -5.223 1 98.94 96 ALA A C 1
ATOM 736 O O . ALA A 1 96 ? 3.951 -9.938 -4.805 1 98.94 96 ALA A O 1
ATOM 737 N N . ILE A 1 97 ? 2.867 -8.953 -6.473 1 98.88 97 ILE A N 1
ATOM 738 C CA . ILE A 1 97 ? 3.781 -9.398 -7.523 1 98.88 97 ILE A CA 1
ATOM 739 C C . ILE A 1 97 ? 4.273 -8.195 -8.32 1 98.88 97 ILE A C 1
ATOM 741 O O . ILE A 1 97 ? 3.473 -7.398 -8.812 1 98.88 97 ILE A O 1
ATOM 745 N N . GLY A 1 98 ? 5.598 -8.125 -8.5 1 98.5 98 GLY A N 1
ATOM 746 C CA . GLY A 1 98 ? 6.195 -7.035 -9.258 1 98.5 98 GLY A CA 1
ATOM 747 C C . GLY A 1 98 ? 6.863 -6 -8.375 1 98.5 98 GLY A C 1
ATOM 748 O O . GLY A 1 98 ? 7.055 -6.223 -7.176 1 98.5 98 GLY A O 1
ATOM 749 N N . PRO A 1 99 ? 7.164 -4.949 -9 1 98.44 99 PRO A N 1
ATOM 750 C CA . PRO A 1 99 ? 6.93 -4.508 -10.375 1 98.44 99 PRO A CA 1
ATOM 751 C C . PRO A 1 99 ? 7.699 -5.34 -11.398 1 98.44 99 PRO A C 1
ATOM 753 O O . PRO A 1 99 ? 8.797 -5.82 -11.109 1 98.44 99 PRO A O 1
ATOM 756 N N . GLU A 1 100 ? 7.176 -5.574 -12.453 1 98.25 100 GLU A N 1
ATOM 757 C CA . GLU A 1 100 ? 7.707 -6.285 -13.609 1 98.25 100 GLU A CA 1
ATOM 758 C C . GLU A 1 100 ? 6.875 -6.008 -14.859 1 98.25 100 GLU A C 1
ATOM 760 O O . GLU A 1 100 ? 5.832 -5.352 -14.781 1 98.25 100 GLU A O 1
ATOM 765 N N . LYS A 1 101 ? 7.406 -6.445 -15.992 1 97.56 101 LYS A N 1
ATOM 766 C CA . LYS A 1 101 ? 6.688 -6.277 -17.25 1 97.56 101 LYS A CA 1
ATOM 767 C C . LYS A 1 101 ? 5.273 -6.84 -17.156 1 97.56 101 LYS A C 1
ATOM 769 O O . LYS A 1 101 ? 5.059 -7.902 -16.562 1 97.56 101 LYS A O 1
ATOM 774 N N . ASP A 1 102 ? 4.281 -6.172 -17.781 1 97.56 102 ASP A N 1
ATOM 775 C CA . ASP A 1 102 ? 2.863 -6.508 -17.703 1 97.56 102 ASP A CA 1
ATOM 776 C C . ASP A 1 102 ? 2.617 -7.953 -18.125 1 97.56 102 ASP A C 1
ATOM 778 O O . ASP A 1 102 ? 1.879 -8.68 -17.469 1 97.56 102 ASP A O 1
ATOM 782 N N . GLU A 1 103 ? 3.221 -8.336 -19.25 1 97.69 103 GLU A N 1
ATOM 783 C CA . GLU A 1 103 ? 2.965 -9.648 -19.844 1 97.69 103 GLU A CA 1
ATOM 784 C C . GLU A 1 103 ? 3.359 -10.773 -18.891 1 97.69 103 GLU A C 1
ATOM 786 O O . GLU A 1 103 ? 2.695 -11.812 -18.844 1 97.69 103 GLU A O 1
ATOM 791 N N . LYS A 1 104 ? 4.426 -10.594 -18.141 1 97.75 104 LYS A N 1
ATOM 792 C CA . LYS A 1 104 ? 4.898 -11.617 -17.219 1 97.75 104 LYS A CA 1
ATOM 793 C C . LYS A 1 104 ? 3.938 -11.773 -16.047 1 97.75 104 LYS A C 1
ATOM 795 O O . LYS A 1 104 ? 3.633 -12.898 -15.633 1 97.75 104 LYS A O 1
ATOM 800 N N . ILE A 1 105 ? 3.41 -10.695 -15.516 1 98.38 105 ILE A N 1
ATOM 801 C CA . ILE A 1 105 ? 2.512 -10.727 -14.367 1 98.38 105 ILE A CA 1
ATOM 802 C C . ILE A 1 105 ? 1.14 -11.242 -14.797 1 98.38 105 ILE A C 1
ATOM 804 O O . ILE A 1 105 ? 0.498 -12 -14.07 1 98.38 105 ILE A O 1
ATOM 808 N N . ASP A 1 106 ? 0.736 -10.898 -16.047 1 97.94 106 ASP A N 1
ATOM 809 C CA . ASP A 1 106 ? -0.581 -11.273 -16.547 1 97.94 106 ASP A CA 1
ATOM 810 C C . ASP A 1 106 ? -0.691 -12.7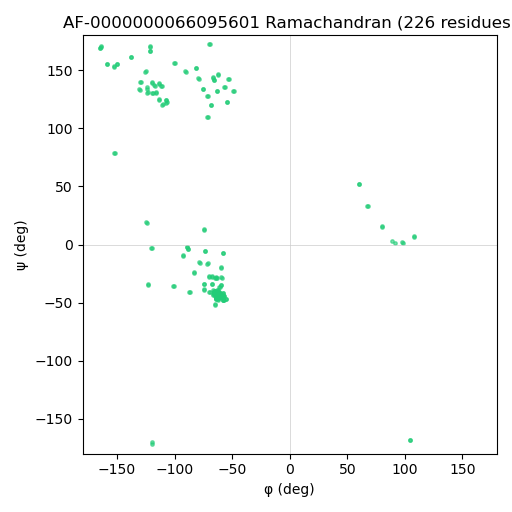81 -16.734 1 97.94 106 ASP A C 1
ATOM 812 O O . ASP A 1 106 ? -1.782 -13.344 -16.641 1 97.94 106 ASP A O 1
ATOM 816 N N . LYS A 1 107 ? 0.346 -13.406 -16.969 1 97.75 107 LYS A N 1
ATOM 817 C CA . LYS A 1 107 ? 0.352 -14.867 -17.078 1 97.75 107 LYS A CA 1
ATOM 818 C C . LYS A 1 107 ? -0.145 -15.523 -15.797 1 97.75 107 LYS A C 1
ATOM 820 O O . LYS A 1 107 ? -0.731 -16.609 -15.836 1 97.75 107 LYS A O 1
ATOM 825 N N . ILE A 1 108 ? 0.07 -14.836 -14.703 1 98.31 108 ILE A N 1
ATOM 826 C CA . ILE A 1 108 ? -0.228 -15.406 -13.398 1 98.31 108 ILE A CA 1
ATOM 827 C C . ILE A 1 108 ? -1.563 -14.867 -12.891 1 98.31 108 ILE A C 1
ATOM 829 O O . ILE A 1 108 ? -2.363 -15.609 -12.312 1 98.31 108 ILE A O 1
ATOM 833 N N . THR A 1 109 ? -1.849 -13.609 -13.195 1 98.5 109 THR A N 1
ATOM 834 C CA . THR A 1 109 ? -2.955 -12.969 -12.492 1 98.5 109 THR A CA 1
ATOM 835 C C . THR A 1 109 ? -4.027 -12.508 -13.484 1 98.5 109 THR A C 1
ATOM 837 O O . THR A 1 109 ? -5.074 -12.008 -13.078 1 98.5 109 THR A O 1
ATOM 840 N N . GLY A 1 110 ? -3.789 -12.695 -14.781 1 98 110 GLY A N 1
ATOM 841 C CA . GLY A 1 110 ? -4.668 -12.156 -15.805 1 98 110 GLY A CA 1
ATOM 842 C C . GLY A 1 110 ? -6.094 -12.672 -15.703 1 98 110 GLY A C 1
ATOM 843 O O . GLY A 1 110 ? -7.031 -12.016 -16.156 1 98 110 GLY A O 1
ATOM 844 N N . HIS A 1 111 ? -6.355 -13.75 -15.047 1 97.88 111 HIS A N 1
ATOM 845 C CA . HIS A 1 111 ? -7.672 -14.359 -14.945 1 97.88 111 HIS A CA 1
ATOM 846 C C . HIS A 1 111 ? -8.422 -13.875 -13.711 1 97.88 111 HIS A C 1
ATOM 848 O O . HIS A 1 111 ? -9.609 -14.156 -13.555 1 97.88 111 HIS A O 1
ATOM 854 N N . LEU A 1 112 ? -7.723 -13.18 -12.867 1 98.12 112 LEU A N 1
ATOM 855 C CA . LEU A 1 112 ? -8.336 -12.75 -11.617 1 98.12 112 LEU A CA 1
ATOM 856 C C . LEU A 1 112 ? -9.172 -11.492 -11.828 1 98.12 112 LEU A C 1
ATOM 858 O O . LEU A 1 112 ? -8.867 -10.672 -12.695 1 98.12 112 LEU A O 1
ATOM 862 N N . LYS A 1 113 ? -10.195 -11.336 -11 1 97.25 113 LYS A N 1
ATOM 863 C CA . LYS A 1 113 ? -11.102 -10.195 -11.07 1 97.25 113 LYS A CA 1
ATOM 864 C C . LYS A 1 113 ? -10.609 -9.047 -10.188 1 97.25 113 LYS A C 1
ATOM 866 O O . LYS A 1 113 ? -10 -9.289 -9.141 1 97.25 113 LYS A O 1
ATOM 871 N N . LEU A 1 114 ? -10.898 -7.895 -10.609 1 95.88 114 LEU A N 1
ATOM 872 C CA . LEU A 1 114 ? -10.555 -6.707 -9.828 1 95.88 114 LEU A CA 1
ATOM 873 C C . LEU A 1 114 ? -11.273 -6.715 -8.484 1 95.88 114 LEU A C 1
ATOM 875 O O . LEU A 1 114 ? -12.367 -7.262 -8.359 1 95.88 114 LEU A O 1
ATOM 879 N N . LEU A 1 115 ? -10.617 -6.191 -7.516 1 95.06 115 LEU A N 1
ATOM 880 C CA . LEU A 1 115 ? -11.211 -6.051 -6.191 1 95.06 115 LEU A CA 1
ATOM 881 C C . LEU A 1 115 ? -12.125 -4.828 -6.137 1 95.06 115 LEU A C 1
ATOM 883 O O . LEU A 1 115 ? -11.742 -3.744 -6.59 1 95.06 115 LEU A O 1
ATOM 887 N N . MET B 1 1 ? 7.84 2.594 15.703 1 97 1 MET B N 1
ATOM 888 C CA . MET B 1 1 ? 7.801 3.326 14.438 1 97 1 MET B CA 1
ATOM 889 C C . MET B 1 1 ? 6.582 2.922 13.617 1 97 1 MET B C 1
ATOM 891 O O . MET B 1 1 ? 6.227 1.744 13.562 1 97 1 MET B O 1
ATOM 895 N N . LYS B 1 2 ? 5.93 3.918 13.195 1 98.25 2 LYS B N 1
ATOM 896 C CA . LYS B 1 2 ? 4.762 3.551 12.398 1 98.25 2 LYS B CA 1
ATOM 897 C C . LYS B 1 2 ? 4.621 4.453 11.18 1 98.25 2 LYS B C 1
ATOM 899 O O . LYS B 1 2 ? 5.285 5.488 11.086 1 98.25 2 LYS B O 1
ATOM 904 N N . MET B 1 3 ? 3.887 4.027 10.234 1 98.75 3 MET B N 1
ATOM 905 C CA . MET B 1 3 ? 3.377 4.82 9.125 1 98.75 3 MET B CA 1
ATOM 906 C C . MET B 1 3 ? 1.858 4.945 9.195 1 98.75 3 MET B C 1
ATOM 908 O O . MET B 1 3 ? 1.168 3.988 9.547 1 98.75 3 MET B O 1
ATOM 912 N N . VAL B 1 4 ? 1.331 6.09 8.922 1 98.88 4 VAL B N 1
ATOM 913 C CA . VAL B 1 4 ? -0.113 6.297 8.883 1 98.88 4 VAL B CA 1
ATOM 914 C C . VAL B 1 4 ? -0.543 6.676 7.465 1 98.88 4 VAL B C 1
ATOM 916 O O . VAL B 1 4 ? 0.071 7.535 6.832 1 98.88 4 VAL B O 1
ATOM 919 N N . VAL B 1 5 ? -1.534 6.012 6.992 1 98.88 5 VAL B N 1
ATOM 920 C CA . VAL B 1 5 ? -2.129 6.297 5.691 1 98.88 5 VAL B CA 1
ATOM 921 C C . VAL B 1 5 ? -3.496 6.949 5.879 1 98.88 5 VAL B C 1
ATOM 923 O O . VAL B 1 5 ? -4.363 6.402 6.562 1 98.88 5 VAL B O 1
ATOM 926 N N . VAL B 1 6 ? -3.701 8.078 5.328 1 98.88 6 VAL B N 1
ATOM 927 C CA . VAL B 1 6 ? -4.941 8.844 5.422 1 98.88 6 VAL B CA 1
ATOM 928 C C . VAL B 1 6 ? -5.688 8.781 4.09 1 98.88 6 VAL B C 1
ATOM 930 O O . VAL B 1 6 ? -5.164 9.203 3.057 1 98.88 6 VAL B O 1
ATOM 933 N N . ILE B 1 7 ? -6.871 8.32 4.121 1 98.56 7 ILE B N 1
ATOM 934 C CA . ILE B 1 7 ? -7.637 8.102 2.896 1 98.56 7 ILE B CA 1
ATOM 935 C C . ILE B 1 7 ? -8.883 8.984 2.904 1 98.56 7 ILE B C 1
ATOM 937 O O . ILE B 1 7 ? -9.555 9.102 3.928 1 98.56 7 ILE B O 1
ATOM 941 N N . ARG B 1 8 ? -9.188 9.602 1.775 1 97.56 8 ARG B N 1
ATOM 942 C CA . ARG B 1 8 ? -10.445 10.328 1.606 1 97.56 8 ARG B CA 1
ATOM 943 C C . ARG B 1 8 ? -11.617 9.359 1.506 1 97.56 8 ARG B C 1
ATOM 945 O O . ARG B 1 8 ? -11.812 8.711 0.477 1 97.56 8 ARG B O 1
ATOM 952 N N . ASN B 1 9 ? -12.398 9.336 2.492 1 96.62 9 ASN B N 1
ATOM 953 C CA . ASN B 1 9 ? -13.531 8.43 2.59 1 96.62 9 ASN B CA 1
ATOM 954 C C . ASN B 1 9 ? -14.75 8.977 1.843 1 96.62 9 ASN B C 1
ATOM 956 O O . ASN B 1 9 ? -15.602 8.203 1.402 1 96.62 9 ASN B O 1
ATOM 960 N N . ASP B 1 10 ? -14.812 10.234 1.671 1 95.5 10 ASP B N 1
ATOM 961 C CA . ASP B 1 10 ? -15.969 10.891 1.066 1 95.5 10 ASP B CA 1
ATOM 962 C C . ASP B 1 10 ? -16.047 10.594 -0.429 1 95.5 10 ASP B C 1
ATOM 964 O O . ASP B 1 10 ? -17.094 10.781 -1.051 1 95.5 10 ASP B O 1
ATOM 968 N N . LEU B 1 11 ? -14.953 10.102 -1.048 1 94.19 11 LEU B N 1
ATOM 969 C CA . LEU B 1 11 ? -14.906 9.875 -2.488 1 94.19 11 LEU B CA 1
ATOM 970 C C . LEU B 1 11 ? -15.625 8.586 -2.859 1 94.19 11 LEU B C 1
ATOM 972 O O . LEU B 1 11 ? -15.898 8.336 -4.035 1 94.19 11 LEU B O 1
ATOM 976 N N . GLY B 1 12 ? -15.883 7.742 -1.845 1 91.81 12 GLY B N 1
ATOM 977 C CA . GLY B 1 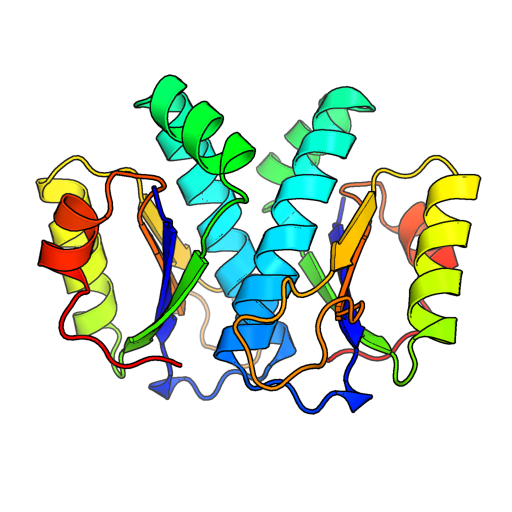12 ? -16.578 6.496 -2.115 1 91.81 12 GLY B CA 1
ATOM 978 C C . GLY B 1 12 ? -15.766 5.523 -2.947 1 91.81 12 GLY B C 1
ATOM 979 O O . GLY B 1 12 ? -16.312 4.824 -3.807 1 91.81 12 GLY B O 1
ATOM 980 N N . MET B 1 13 ? -14.492 5.574 -2.732 1 92.19 13 MET B N 1
ATOM 981 C CA . MET B 1 13 ? -13.625 4.656 -3.469 1 92.19 13 MET B CA 1
ATOM 982 C C . MET B 1 13 ? -13.898 3.211 -3.066 1 92.19 13 MET B C 1
ATOM 984 O O . MET B 1 13 ? -14.109 2.92 -1.889 1 92.19 13 MET B O 1
ATOM 988 N N . GLY B 1 14 ? -13.844 2.363 -4.031 1 93.12 14 GLY B N 1
ATOM 989 C CA . GLY B 1 14 ? -13.93 0.943 -3.732 1 93.12 14 GLY B CA 1
ATOM 990 C C . GLY B 1 14 ? -12.703 0.406 -3.021 1 93.12 14 GLY B C 1
ATOM 991 O O . GLY B 1 14 ? -11.688 1.098 -2.92 1 93.12 14 GLY B O 1
ATOM 992 N N . LYS B 1 15 ? -12.758 -0.791 -2.602 1 95.25 15 LYS B N 1
ATOM 993 C CA . LYS B 1 15 ? -11.688 -1.409 -1.832 1 95.25 15 LYS B CA 1
ATOM 994 C C . LYS B 1 15 ? -10.398 -1.479 -2.646 1 95.25 15 LYS B C 1
ATOM 996 O O . LYS B 1 15 ? -9.32 -1.121 -2.152 1 95.25 15 LYS B O 1
ATOM 1001 N N . GLY B 1 16 ? -10.477 -1.902 -3.895 1 95.88 16 GLY B N 1
ATOM 1002 C CA . GLY B 1 16 ? -9.305 -2.014 -4.75 1 95.88 16 GLY B CA 1
ATOM 1003 C C . GLY B 1 16 ? -8.609 -0.688 -4.988 1 95.88 16 GLY B C 1
ATOM 1004 O O . GLY B 1 16 ? -7.379 -0.601 -4.906 1 95.88 16 GLY B O 1
ATOM 1005 N N . LYS B 1 17 ? -9.422 0.308 -5.25 1 94.5 17 LYS B N 1
ATOM 1006 C CA . LYS B 1 17 ? -8.875 1.637 -5.508 1 94.5 17 LYS B CA 1
ATOM 1007 C C . LYS B 1 17 ? -8.242 2.223 -4.254 1 94.5 17 LYS B C 1
ATOM 1009 O O . LYS B 1 17 ? -7.219 2.91 -4.332 1 94.5 17 LYS B O 1
ATOM 1014 N N . MET B 1 18 ? -8.789 1.932 -3.092 1 96.56 18 MET B N 1
ATOM 1015 C CA . MET B 1 18 ? -8.211 2.41 -1.841 1 96.56 18 MET B CA 1
ATOM 1016 C C . MET B 1 18 ? -6.844 1.772 -1.595 1 96.56 18 MET B C 1
ATOM 1018 O O . MET B 1 18 ? -5.906 2.449 -1.17 1 96.56 18 MET B O 1
ATOM 1022 N N . VAL B 1 19 ? -6.781 0.52 -1.891 1 98 19 VAL B N 1
ATOM 1023 C CA . VAL B 1 19 ? -5.52 -0.192 -1.726 1 98 19 VAL B CA 1
ATOM 1024 C C . VAL B 1 19 ? -4.484 0.363 -2.699 1 98 19 VAL B C 1
ATOM 1026 O O . VAL B 1 19 ? -3.33 0.59 -2.324 1 98 19 VAL B O 1
ATOM 1029 N N . ALA B 1 20 ? -4.898 0.624 -3.918 1 97.19 20 ALA B N 1
ATOM 1030 C CA . ALA B 1 20 ? -3.99 1.144 -4.934 1 97.19 20 ALA B CA 1
ATOM 1031 C C . ALA B 1 20 ? -3.48 2.531 -4.555 1 97.19 20 ALA B C 1
ATOM 1033 O O . ALA B 1 20 ? -2.271 2.781 -4.57 1 97.19 20 ALA B O 1
ATOM 1034 N N . GLN B 1 21 ? -4.395 3.428 -4.238 1 97.06 21 GLN B N 1
ATOM 1035 C CA . GLN B 1 21 ? -4.012 4.789 -3.885 1 97.06 21 GLN B CA 1
ATOM 1036 C C . GLN B 1 21 ? -3.225 4.82 -2.578 1 97.06 21 GLN B C 1
ATOM 1038 O O . GLN B 1 21 ? -2.234 5.547 -2.463 1 97.06 21 GLN B O 1
ATOM 1043 N N . GLY B 1 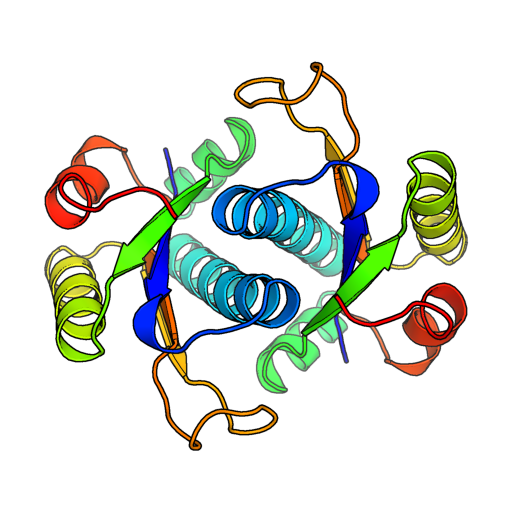22 ? -3.721 4.035 -1.62 1 98.31 22 GLY B N 1
ATOM 1044 C CA . GLY B 1 22 ? -2.928 3.896 -0.409 1 98.31 22 GLY B CA 1
ATOM 1045 C C . GLY B 1 22 ? -1.526 3.375 -0.669 1 98.31 22 GLY B C 1
ATOM 1046 O O . GLY B 1 22 ? -0.559 3.861 -0.079 1 98.31 22 GLY B O 1
ATOM 1047 N N . GLY B 1 23 ? -1.454 2.352 -1.527 1 98.56 23 GLY B N 1
ATOM 1048 C CA . GLY B 1 23 ? -0.165 1.801 -1.914 1 98.56 23 GLY B CA 1
ATOM 1049 C C . GLY B 1 23 ? 0.755 2.826 -2.549 1 98.56 23 GLY B C 1
ATOM 1050 O O . GLY B 1 23 ? 1.96 2.834 -2.287 1 98.56 23 GLY B O 1
ATOM 1051 N N . HIS B 1 24 ? 0.234 3.68 -3.412 1 98.25 24 HIS B N 1
ATOM 1052 C CA . HIS B 1 24 ? 1.015 4.77 -3.986 1 98.25 24 HIS B CA 1
ATOM 1053 C C . HIS B 1 24 ? 1.591 5.668 -2.896 1 98.25 24 HIS B C 1
ATOM 1055 O O . HIS B 1 24 ? 2.783 5.98 -2.91 1 98.25 24 HIS B O 1
ATOM 1061 N N . ALA B 1 25 ? 0.712 6.039 -1.969 1 98.62 25 ALA B N 1
ATOM 1062 C CA . ALA B 1 25 ? 1.125 6.918 -0.878 1 98.62 25 ALA B CA 1
ATOM 1063 C C . ALA B 1 25 ? 2.209 6.266 -0.027 1 98.62 25 ALA B C 1
ATOM 1065 O O . ALA B 1 25 ? 3.182 6.918 0.358 1 98.62 25 ALA B O 1
ATOM 1066 N N . ILE B 1 26 ? 2.059 4.988 0.221 1 98.81 26 ILE B N 1
ATOM 1067 C CA . ILE B 1 26 ? 2.973 4.234 1.073 1 98.81 26 ILE B CA 1
ATOM 1068 C C . ILE B 1 26 ? 4.359 4.199 0.438 1 98.81 26 ILE B C 1
ATOM 1070 O O . ILE B 1 26 ? 5.359 4.488 1.1 1 98.81 26 ILE B O 1
ATOM 1074 N N . ILE B 1 27 ? 4.438 3.906 -0.87 1 98.75 27 ILE B N 1
ATOM 1075 C CA . ILE B 1 27 ? 5.727 3.83 -1.553 1 98.75 27 ILE B CA 1
ATOM 1076 C C . ILE B 1 27 ? 6.395 5.203 -1.549 1 98.75 27 ILE B C 1
ATOM 1078 O O . ILE B 1 27 ? 7.578 5.32 -1.23 1 98.75 27 ILE B O 1
ATOM 1082 N N . GLU B 1 28 ? 5.676 6.234 -1.864 1 98.38 28 GLU B N 1
ATOM 1083 C CA . GLU B 1 28 ? 6.254 7.57 -1.945 1 98.38 28 GLU B CA 1
ATOM 1084 C C . GLU B 1 28 ? 6.727 8.055 -0.576 1 98.38 28 GLU B C 1
ATOM 1086 O O . GLU B 1 28 ? 7.785 8.672 -0.46 1 98.38 28 GLU B O 1
ATOM 1091 N N . ALA B 1 29 ? 5.93 7.789 0.454 1 98.81 29 ALA B N 1
ATOM 1092 C CA . ALA B 1 29 ? 6.344 8.172 1.802 1 98.81 29 ALA B CA 1
ATOM 1093 C C . ALA B 1 29 ? 7.562 7.371 2.246 1 98.81 29 ALA B C 1
ATOM 1095 O O . ALA B 1 29 ? 8.461 7.91 2.898 1 98.81 29 ALA B O 1
ATOM 1096 N N . PHE B 1 30 ? 7.566 6.117 1.902 1 98.75 30 PHE B N 1
ATOM 1097 C CA . PHE B 1 30 ? 8.695 5.242 2.197 1 98.75 30 PHE B CA 1
ATOM 1098 C C . PHE B 1 30 ? 9.977 5.785 1.574 1 98.75 30 PHE B C 1
ATOM 1100 O O . PHE B 1 30 ? 11.016 5.859 2.236 1 98.75 30 PHE B O 1
ATOM 1107 N N . LEU B 1 31 ? 9.914 6.152 0.328 1 98.44 31 LEU B N 1
ATOM 1108 C CA . LEU B 1 31 ? 11.07 6.684 -0.38 1 98.44 31 LEU B CA 1
ATOM 1109 C C . LEU B 1 31 ? 11.508 8.016 0.217 1 98.44 31 LEU B C 1
ATOM 1111 O O . LEU B 1 31 ? 12.703 8.273 0.358 1 98.44 31 LEU B O 1
A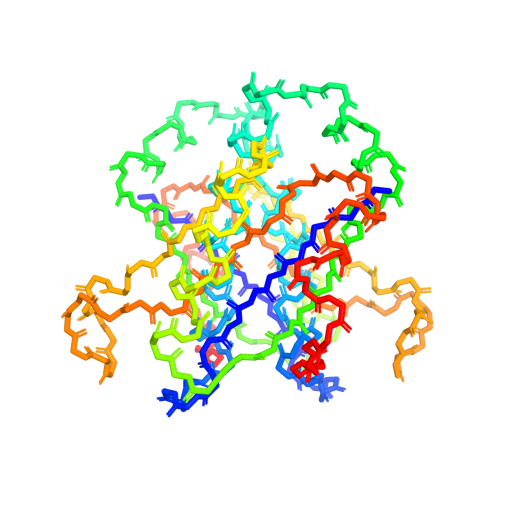TOM 1115 N N . ASP B 1 32 ? 10.547 8.82 0.537 1 98.69 32 ASP B N 1
ATOM 1116 C CA . ASP B 1 32 ? 10.852 10.078 1.205 1 98.69 32 ASP B CA 1
ATOM 1117 C C . ASP B 1 32 ? 11.555 9.836 2.539 1 98.69 32 ASP B C 1
ATOM 1119 O O . ASP B 1 32 ? 12.539 10.508 2.861 1 98.69 32 ASP B O 1
ATOM 1123 N N . ALA B 1 33 ? 11.055 8.906 3.27 1 98.62 33 ALA B N 1
ATOM 1124 C CA . ALA B 1 33 ? 11.641 8.562 4.566 1 98.62 33 ALA B CA 1
ATOM 1125 C C . ALA B 1 33 ? 13.062 8.031 4.406 1 98.62 33 ALA B C 1
ATOM 1127 O O . ALA B 1 33 ? 13.938 8.344 5.211 1 98.62 33 ALA B O 1
ATOM 1128 N N . LYS B 1 34 ? 13.25 7.223 3.42 1 97.94 34 LYS B N 1
ATOM 1129 C CA . LYS B 1 34 ? 14.578 6.668 3.17 1 97.94 34 LYS B CA 1
ATOM 1130 C C . LYS B 1 34 ? 15.594 7.773 2.91 1 97.94 34 LYS B C 1
ATOM 1132 O O . LYS B 1 34 ? 16.766 7.652 3.291 1 97.94 34 LYS B O 1
ATOM 1137 N N . ARG B 1 35 ? 15.133 8.812 2.279 1 97.31 35 ARG B N 1
ATOM 1138 C CA . ARG B 1 35 ? 16 9.945 1.998 1 97.31 35 ARG B CA 1
ATOM 1139 C C . ARG B 1 35 ? 16.266 10.766 3.26 1 97.31 35 ARG B C 1
ATOM 1141 O O . ARG B 1 35 ? 17.391 11.18 3.516 1 97.31 35 ARG B O 1
ATOM 1148 N N . LYS B 1 36 ? 15.273 10.898 4.051 1 96.62 36 LYS B N 1
ATOM 1149 C CA . LYS B 1 36 ? 15.328 11.805 5.195 1 96.62 36 LYS B CA 1
ATOM 1150 C C . LYS B 1 36 ? 15.922 11.109 6.418 1 96.62 36 LYS B C 1
ATOM 1152 O O . LYS B 1 36 ? 16.688 11.711 7.172 1 96.62 36 LYS B O 1
ATOM 1157 N N . ASN B 1 37 ? 15.523 9.891 6.598 1 95.75 37 ASN B N 1
ATOM 1158 C CA . ASN B 1 37 ? 15.914 9.164 7.805 1 95.75 37 ASN B CA 1
ATOM 1159 C C . ASN B 1 37 ? 15.969 7.66 7.566 1 95.75 37 ASN B C 1
ATOM 1161 O O . ASN B 1 37 ? 15.109 6.918 8.047 1 95.75 37 ASN B O 1
ATOM 1165 N N . PRO B 1 38 ? 17.031 7.203 6.961 1 97.19 38 PRO B N 1
ATOM 1166 C CA . PRO B 1 38 ? 17.125 5.781 6.625 1 97.19 38 PRO B CA 1
ATOM 1167 C C . PRO B 1 38 ? 17.141 4.883 7.859 1 97.19 38 PRO B C 1
ATOM 1169 O O . PRO B 1 38 ? 16.656 3.748 7.805 1 97.19 38 PRO B O 1
ATOM 1172 N N . ARG B 1 39 ? 17.625 5.391 8.961 1 97.31 39 ARG B N 1
ATOM 1173 C CA . ARG B 1 39 ? 17.672 4.598 10.18 1 97.31 39 ARG B CA 1
ATOM 1174 C C . ARG B 1 39 ? 16.266 4.285 10.68 1 97.31 39 ARG B C 1
ATOM 1176 O O . ARG B 1 39 ? 15.977 3.164 11.109 1 97.31 39 ARG B O 1
ATOM 1183 N N . ALA B 1 40 ? 15.375 5.262 10.617 1 96.75 40 ALA B N 1
ATOM 1184 C CA . ALA B 1 40 ? 13.984 5.07 11.008 1 96.75 40 ALA B CA 1
ATOM 1185 C C . ALA B 1 40 ? 13.297 4.035 10.125 1 96.75 40 ALA B C 1
ATOM 1187 O O . ALA B 1 40 ? 12.5 3.225 10.602 1 96.75 40 ALA B O 1
ATOM 1188 N N . VAL B 1 41 ? 13.602 4.066 8.867 1 98.25 41 VAL B N 1
ATOM 1189 C CA . VAL B 1 41 ? 13.031 3.121 7.91 1 98.25 41 VAL B CA 1
ATOM 1190 C C . VAL B 1 41 ? 13.477 1.702 8.258 1 98.25 41 VAL B C 1
ATOM 1192 O O . VAL B 1 41 ? 12.664 0.777 8.289 1 98.25 41 VAL B O 1
ATOM 1195 N N . ASP B 1 42 ? 14.773 1.589 8.508 1 97.75 42 ASP B N 1
ATOM 1196 C CA . ASP B 1 42 ? 15.305 0.274 8.852 1 97.75 42 ASP B CA 1
ATOM 1197 C C . ASP B 1 42 ? 14.656 -0.267 10.125 1 97.75 42 ASP B C 1
ATOM 1199 O O . ASP B 1 42 ? 14.32 -1.45 10.195 1 97.75 42 ASP B O 1
ATOM 1203 N N . GLU B 1 43 ? 14.547 0.566 11.078 1 97.75 43 GLU B N 1
ATOM 1204 C CA . GLU B 1 43 ? 13.898 0.179 12.328 1 97.75 43 GLU B CA 1
ATOM 1205 C C . GLU B 1 43 ? 12.445 -0.215 12.094 1 97.75 43 GLU B C 1
ATOM 1207 O O . GLU B 1 43 ? 11.984 -1.231 12.617 1 97.75 43 GLU B O 1
ATOM 1212 N N . TRP B 1 44 ? 11.742 0.548 11.359 1 98 44 TRP B N 1
ATOM 1213 C CA . TRP B 1 44 ? 10.344 0.298 11.023 1 98 44 TRP B CA 1
ATOM 1214 C C . TRP B 1 44 ? 10.188 -1.04 10.312 1 98 44 TRP B C 1
ATOM 1216 O O . TRP B 1 44 ? 9.281 -1.816 10.625 1 98 44 TRP B O 1
ATOM 1226 N N . LEU B 1 45 ? 11.07 -1.322 9.391 1 97.38 45 LEU B N 1
ATOM 1227 C CA . LEU B 1 45 ? 11.047 -2.596 8.68 1 97.38 45 LEU B CA 1
ATOM 1228 C C . LEU B 1 45 ? 11.281 -3.758 9.641 1 97.38 45 LEU B C 1
ATOM 1230 O O . LEU B 1 45 ? 10.555 -4.754 9.609 1 97.38 45 LEU B O 1
ATOM 1234 N N . ARG B 1 46 ? 12.164 -3.6 10.547 1 96.5 46 ARG B N 1
ATOM 1235 C CA . ARG B 1 46 ? 12.531 -4.648 11.492 1 96.5 46 ARG B CA 1
ATOM 1236 C C . ARG B 1 46 ? 11.406 -4.902 12.492 1 96.5 46 ARG B C 1
ATOM 1238 O O . ARG B 1 46 ? 11.219 -6.031 12.961 1 96.5 46 ARG B O 1
ATOM 1245 N N . GLU B 1 47 ? 10.648 -3.857 12.703 1 95.5 47 GLU B N 1
ATOM 1246 C CA . GLU B 1 47 ? 9.594 -3.943 13.711 1 95.5 47 GLU B CA 1
ATOM 1247 C C . GLU B 1 47 ? 8.289 -4.453 13.109 1 95.5 47 GLU B C 1
ATOM 1249 O O . GLU B 1 47 ? 7.273 -4.551 13.797 1 95.5 47 GLU B O 1
ATOM 1254 N N . GLY B 1 48 ? 8.266 -4.695 11.789 1 93.69 48 GLY B N 1
ATOM 1255 C CA . GLY B 1 48 ? 7.086 -5.301 11.195 1 93.69 48 GLY B CA 1
ATOM 1256 C C . GLY B 1 48 ? 6.281 -4.332 10.344 1 93.69 48 GLY B C 1
ATOM 1257 O O . GLY B 1 48 ? 5.145 -4.629 9.969 1 93.69 48 GLY B O 1
ATOM 1258 N N . GLN B 1 49 ? 6.789 -3.113 10.125 1 96.25 49 GLN B N 1
ATOM 1259 C CA . GLN B 1 49 ? 6.207 -2.117 9.234 1 96.25 49 GLN B CA 1
ATOM 1260 C C . GLN B 1 49 ? 4.797 -1.737 9.68 1 96.25 49 GLN B C 1
ATOM 1262 O O . GLN B 1 49 ? 3.855 -1.792 8.891 1 96.25 49 GLN B O 1
ATOM 1267 N N . LYS B 1 50 ? 4.648 -1.38 10.938 1 96.19 50 LYS B N 1
ATOM 1268 C CA . LYS B 1 50 ? 3.33 -1.021 11.461 1 96.19 50 LYS B CA 1
ATOM 1269 C C . LYS B 1 50 ? 2.691 0.084 10.625 1 96.19 50 LYS B C 1
ATOM 1271 O O . LYS B 1 50 ? 3.275 1.155 10.445 1 96.19 50 LYS B O 1
ATOM 1276 N N . LYS B 1 51 ? 1.509 -0.221 10.102 1 97.62 51 LYS B N 1
ATOM 1277 C CA . LYS B 1 51 ? 0.728 0.747 9.336 1 97.62 51 LYS B CA 1
ATOM 1278 C C . LYS B 1 51 ? -0.664 0.927 9.938 1 97.62 51 LYS B C 1
ATOM 1280 O O . LYS B 1 51 ? -1.332 -0.052 10.273 1 97.62 51 LYS B O 1
ATOM 1285 N N . VAL B 1 52 ? -1.078 2.109 10.07 1 97.94 52 VAL B N 1
ATOM 1286 C CA . VAL B 1 52 ? -2.42 2.463 10.523 1 97.94 52 VAL B CA 1
ATOM 1287 C C . VAL B 1 52 ? -3.143 3.25 9.43 1 97.94 52 VAL B C 1
ATOM 1289 O O . VAL B 1 52 ? -2.588 4.195 8.867 1 97.94 52 VAL B O 1
ATOM 1292 N N . VAL B 1 53 ? -4.344 2.844 9.125 1 98.62 53 VAL B N 1
ATOM 1293 C CA . VAL B 1 53 ? -5.094 3.512 8.07 1 98.62 53 VAL B CA 1
ATOM 1294 C C . VAL B 1 53 ? -6.262 4.285 8.672 1 98.62 53 VAL B C 1
ATOM 1296 O O . VAL B 1 53 ? -7.129 3.699 9.328 1 98.62 53 VAL B O 1
ATOM 1299 N N . VAL B 1 54 ? -6.301 5.543 8.469 1 98.81 54 VAL B N 1
ATOM 1300 C CA . VAL B 1 54 ? -7.34 6.418 9 1 98.81 54 VAL B CA 1
ATOM 1301 C C . VAL B 1 54 ? -8.055 7.133 7.855 1 98.81 54 VAL B C 1
ATOM 1303 O O . VAL B 1 54 ? -7.691 6.961 6.688 1 98.81 54 VAL B O 1
ATOM 1306 N N . LYS B 1 55 ? -9.18 7.832 8.164 1 98.62 55 LYS B N 1
ATOM 1307 C CA . LYS B 1 55 ? -9.969 8.453 7.109 1 98.62 55 LYS B CA 1
ATOM 1308 C C . LYS B 1 55 ? -10.172 9.938 7.371 1 98.62 55 LYS B C 1
ATOM 1310 O O . LYS B 1 55 ? -10.156 10.383 8.523 1 98.62 55 LYS B O 1
ATOM 1315 N N . VAL B 1 56 ? -10.273 10.703 6.355 1 98.44 56 VAL B N 1
ATOM 1316 C CA . VAL B 1 56 ? -10.812 12.055 6.34 1 98.44 56 VAL B CA 1
ATOM 1317 C C . VAL B 1 56 ? -11.992 12.133 5.371 1 98.44 56 VAL B C 1
ATOM 1319 O O . VAL B 1 56 ? -12.219 11.211 4.582 1 98.44 56 VAL B O 1
ATOM 1322 N N . ASN B 1 57 ? -12.758 13.219 5.461 1 97.5 57 ASN B N 1
ATOM 1323 C CA . ASN B 1 57 ? -13.984 13.266 4.664 1 97.5 57 ASN B CA 1
ATOM 1324 C C . ASN B 1 57 ? -14.023 14.5 3.766 1 97.5 57 ASN B C 1
ATOM 1326 O O . ASN B 1 57 ? -15.094 14.938 3.352 1 97.5 57 ASN B O 1
ATOM 1330 N N . SER B 1 58 ? -12.812 15.117 3.543 1 97.12 58 SER B N 1
ATOM 1331 C CA . SER B 1 58 ? -12.742 16.234 2.604 1 97.12 58 SER B CA 1
ATOM 1332 C C . SER B 1 58 ? -11.312 16.438 2.098 1 97.12 58 SER B C 1
ATOM 1334 O O . SER B 1 58 ? -10.352 16.016 2.748 1 97.12 58 SER B O 1
ATOM 1336 N N . GLU B 1 59 ? -11.273 17.031 0.949 1 96.62 59 GLU B N 1
ATOM 1337 C CA . GLU B 1 59 ? -9.977 17.375 0.371 1 96.62 59 GLU B CA 1
ATOM 1338 C C . GLU B 1 59 ? -9.211 18.344 1.267 1 96.62 59 GLU B C 1
ATOM 1340 O O . GLU B 1 59 ? -7.996 18.203 1.445 1 96.62 59 GLU B O 1
ATOM 1345 N N . LYS B 1 60 ? -9.898 19.312 1.808 1 97.75 60 LYS B N 1
ATOM 1346 C CA . LYS B 1 60 ? -9.281 20.312 2.691 1 97.75 60 LYS B CA 1
ATOM 1347 C C . LYS B 1 60 ? -8.625 19.641 3.895 1 97.75 60 LYS B C 1
ATOM 1349 O O . LYS B 1 60 ? -7.488 19.953 4.246 1 97.75 60 LYS B O 1
ATOM 1354 N N . GLU B 1 61 ? -9.32 18.656 4.508 1 98.25 61 GLU B N 1
ATOM 1355 C CA . GLU B 1 61 ? -8.766 17.938 5.648 1 98.25 61 GLU B CA 1
ATOM 1356 C C . GLU B 1 61 ? -7.508 17.172 5.262 1 98.25 61 GLU B C 1
ATOM 1358 O O . GLU B 1 61 ? -6.527 17.141 6.012 1 98.25 61 GLU B O 1
ATOM 1363 N N . LEU B 1 62 ? -7.582 16.562 4.125 1 98.5 62 LEU B N 1
ATOM 1364 C CA . LEU B 1 62 ? -6.434 15.797 3.645 1 98.5 62 LEU B CA 1
ATOM 1365 C C . LEU B 1 62 ? -5.219 16.703 3.465 1 98.5 62 LEU B C 1
ATOM 1367 O O . LEU B 1 62 ? -4.121 16.375 3.922 1 98.5 62 LEU B O 1
ATOM 1371 N N . ILE B 1 63 ? -5.434 17.859 2.852 1 98.31 63 ILE B N 1
ATOM 1372 C CA . ILE B 1 63 ? -4.363 18.828 2.58 1 98.31 63 ILE B CA 1
ATOM 1373 C C . ILE B 1 63 ? -3.803 19.359 3.895 1 98.31 63 ILE B C 1
ATOM 1375 O O . ILE B 1 63 ? -2.59 19.516 4.039 1 98.31 63 ILE B O 1
ATOM 1379 N N . ASP B 1 64 ? -4.672 19.594 4.844 1 98.62 64 ASP B N 1
ATOM 1380 C CA . ASP B 1 64 ? -4.242 20.078 6.148 1 98.62 64 ASP B CA 1
ATOM 1381 C C . ASP B 1 64 ? -3.314 19.078 6.836 1 98.62 64 ASP B C 1
ATOM 1383 O O . ASP B 1 64 ? -2.297 19.469 7.414 1 98.62 64 ASP B O 1
ATOM 1387 N N . ILE B 1 65 ? -3.682 17.859 6.754 1 98.75 65 ILE B N 1
ATOM 1388 C CA . ILE B 1 65 ? -2.873 16.797 7.355 1 98.75 65 ILE B CA 1
ATOM 1389 C C . ILE B 1 65 ? -1.504 16.75 6.684 1 98.75 65 ILE B C 1
ATOM 1391 O O . ILE B 1 65 ? -0.473 16.703 7.359 1 98.75 65 ILE B O 1
ATOM 1395 N N . TYR B 1 66 ? -1.512 16.781 5.359 1 98.75 66 TYR B N 1
ATOM 1396 C CA . TYR B 1 66 ? -0.265 16.734 4.605 1 98.75 66 TYR B CA 1
ATOM 1397 C C . TYR B 1 66 ? 0.619 17.938 4.945 1 98.75 66 TYR B C 1
ATOM 1399 O O . TYR B 1 66 ? 1.821 17.781 5.176 1 98.75 66 TYR B O 1
ATOM 1407 N N . ASN B 1 67 ? 0.036 19.109 5.004 1 98.75 67 ASN B N 1
ATOM 1408 C CA . ASN B 1 67 ? 0.784 20.328 5.293 1 98.75 67 ASN B CA 1
ATOM 1409 C C . ASN B 1 67 ? 1.39 20.297 6.695 1 98.75 67 ASN B C 1
ATOM 1411 O O . ASN B 1 67 ? 2.521 20.734 6.895 1 98.75 67 ASN B O 1
ATOM 1415 N N . LYS B 1 68 ? 0.633 19.812 7.613 1 98.62 68 LYS B N 1
ATOM 1416 C CA . LYS B 1 68 ? 1.149 19.703 8.969 1 98.62 68 LYS B CA 1
ATOM 1417 C C . LYS B 1 68 ? 2.346 18.75 9.023 1 98.62 68 LYS B C 1
ATOM 1419 O O . LYS B 1 68 ? 3.355 19.062 9.664 1 98.62 68 LYS B O 1
ATOM 1424 N N . ALA B 1 69 ? 2.229 17.625 8.328 1 98.69 69 ALA B N 1
ATOM 1425 C CA . ALA B 1 69 ? 3.332 16.672 8.289 1 98.69 69 ALA B CA 1
ATOM 1426 C C . ALA B 1 69 ? 4.578 17.297 7.664 1 98.69 69 ALA B C 1
ATOM 1428 O O . ALA B 1 69 ? 5.684 17.156 8.195 1 98.69 69 ALA B O 1
ATOM 1429 N N . ARG B 1 70 ? 4.352 18.016 6.613 1 98.06 70 ARG B N 1
ATOM 1430 C CA . ARG B 1 70 ? 5.441 18.672 5.906 1 98.06 70 ARG B CA 1
ATOM 1431 C C . ARG B 1 70 ? 6.102 19.734 6.781 1 98.06 70 ARG B C 1
ATOM 1433 O O . ARG B 1 70 ? 7.328 19.844 6.82 1 98.06 70 ARG B O 1
ATOM 1440 N N . SER B 1 71 ? 5.277 20.5 7.43 1 98.06 71 SER B N 1
ATOM 1441 C CA . SER B 1 71 ? 5.781 21.578 8.266 1 98.06 71 SER B CA 1
ATOM 1442 C C . SER B 1 71 ? 6.602 21.047 9.43 1 98.06 71 SER B C 1
ATOM 1444 O O . SER B 1 71 ? 7.551 21.688 9.875 1 98.06 71 SER B O 1
ATOM 1446 N N . GLU B 1 72 ? 6.273 19.828 9.883 1 97.62 72 GLU B N 1
ATOM 1447 C CA . GLU B 1 72 ? 6.992 19.219 11 1 97.62 72 GLU B CA 1
ATOM 1448 C C . GLU B 1 72 ? 8.203 18.438 10.508 1 97.62 72 GLU B C 1
ATOM 1450 O O . GLU B 1 72 ? 8.922 17.844 11.312 1 97.62 72 GLU B O 1
ATOM 1455 N N . GLY B 1 73 ? 8.375 18.359 9.219 1 97.56 73 GLY B N 1
ATOM 1456 C CA . GLY B 1 73 ? 9.539 17.703 8.641 1 97.56 73 GLY B CA 1
ATOM 1457 C C . GLY B 1 73 ? 9.422 16.203 8.594 1 97.56 73 GLY B C 1
ATOM 1458 O O . GLY B 1 73 ? 10.43 15.492 8.469 1 97.56 73 GLY B O 1
ATOM 1459 N N . LEU B 1 74 ? 8.25 15.734 8.758 1 98.38 74 LEU B N 1
ATOM 1460 C CA . LEU B 1 74 ? 8.055 14.289 8.727 1 98.38 74 LEU B CA 1
ATOM 1461 C C . LEU B 1 74 ? 8.023 13.773 7.285 1 98.38 74 LEU B C 1
ATOM 1463 O O . LEU B 1 74 ? 7.52 14.461 6.391 1 98.38 74 LEU B O 1
ATOM 1467 N N . PRO B 1 75 ? 8.586 12.586 7.039 1 98.62 75 PRO B N 1
ATOM 1468 C CA . PRO B 1 75 ? 8.383 11.992 5.719 1 98.62 75 PRO B CA 1
ATOM 1469 C C . PRO B 1 75 ? 6.906 11.82 5.371 1 98.62 75 PRO B C 1
ATOM 1471 O O . PRO B 1 75 ? 6.121 11.352 6.203 1 98.62 75 PRO B O 1
ATOM 1474 N N . CYS B 1 76 ? 6.512 12.172 4.168 1 98.81 76 CYS B N 1
ATOM 1475 C CA . CYS B 1 76 ? 5.105 12.07 3.799 1 98.81 76 CYS B CA 1
ATOM 1476 C C . CYS B 1 76 ? 4.93 12.164 2.287 1 98.81 76 CYS B C 1
ATOM 1478 O O . CYS B 1 76 ? 5.887 12.445 1.564 1 98.81 76 CYS B O 1
ATOM 1480 N N . SER B 1 77 ? 3.756 11.859 1.849 1 98.75 77 SER B N 1
ATOM 1481 C CA . SER B 1 77 ? 3.369 11.938 0.444 1 98.75 77 SER B CA 1
ATOM 1482 C C . SER B 1 77 ? 1.885 12.25 0.296 1 98.75 77 SER B C 1
ATOM 1484 O O . SER B 1 77 ? 1.104 12.047 1.227 1 98.75 77 SER B O 1
ATOM 1486 N N . ILE B 1 78 ? 1.536 12.812 -0.787 1 98.31 78 ILE B N 1
ATOM 1487 C CA . ILE B 1 78 ? 0.147 13.055 -1.162 1 98.31 78 ILE B CA 1
ATOM 1488 C C . ILE B 1 78 ? -0.099 12.555 -2.584 1 98.31 78 ILE B C 1
ATOM 1490 O O . ILE B 1 78 ? 0.725 12.766 -3.475 1 98.31 78 ILE B O 1
ATOM 1494 N N . ILE B 1 79 ? -1.178 11.836 -2.74 1 97.19 79 ILE B N 1
ATOM 1495 C CA . ILE B 1 79 ? -1.432 11.133 -3.994 1 97.19 79 ILE B CA 1
ATOM 1496 C C . ILE B 1 79 ? -2.611 11.781 -4.719 1 97.19 79 ILE B C 1
ATOM 1498 O O . ILE B 1 79 ? -3.643 12.07 -4.105 1 97.19 79 ILE B O 1
ATOM 1502 N N . ARG B 1 80 ? -2.439 11.953 -5.992 1 93.25 80 ARG B N 1
ATOM 1503 C CA . ARG B 1 80 ? -3.473 12.43 -6.906 1 93.25 80 ARG B CA 1
ATOM 1504 C C . ARG B 1 80 ? -3.865 11.336 -7.902 1 93.25 80 ARG B C 1
ATOM 1506 O O . ARG B 1 80 ? -3.002 10.734 -8.539 1 93.25 80 ARG B O 1
ATOM 1513 N N . ASP B 1 81 ? -5.199 11.094 -7.879 1 87.38 81 ASP B N 1
ATOM 1514 C CA . ASP B 1 81 ? -5.668 10.102 -8.844 1 87.38 81 ASP B CA 1
ATOM 1515 C C . ASP B 1 81 ? -5.539 10.617 -10.273 1 87.38 81 ASP B C 1
ATOM 1517 O O . ASP B 1 81 ? -5.918 11.75 -10.562 1 87.38 81 ASP B O 1
ATOM 1521 N N . ALA B 1 82 ? -4.793 10.023 -11.266 1 71.44 82 ALA B N 1
ATOM 1522 C CA . ALA B 1 82 ? -4.547 10.453 -12.641 1 71.44 82 ALA B CA 1
ATOM 1523 C C . ALA B 1 82 ? -5.777 10.219 -13.516 1 71.44 82 ALA B C 1
ATOM 1525 O O . ALA B 1 82 ? -5.805 10.617 -14.68 1 71.44 82 ALA B O 1
ATOM 1526 N N . GLY B 1 83 ? -6.848 9.945 -12.945 1 63.44 83 GLY B N 1
ATOM 1527 C CA . GLY B 1 83 ? -8.07 9.953 -13.727 1 63.44 83 GLY B CA 1
ATOM 1528 C C . GLY B 1 83 ? -8.406 8.602 -14.328 1 63.44 83 GLY B C 1
ATOM 1529 O O . GLY B 1 83 ? -9.117 8.516 -15.328 1 63.44 83 GLY B O 1
ATOM 1530 N N . HIS B 1 84 ? -7.738 7.621 -14.148 1 54.31 84 HIS B N 1
ATOM 1531 C CA . HIS B 1 84 ? -8.102 6.383 -14.828 1 54.31 84 HIS B CA 1
ATOM 1532 C C . HIS B 1 84 ? -9.344 5.758 -14.203 1 54.31 84 HIS B C 1
ATOM 1534 O O . HIS B 1 84 ? -9.859 4.758 -14.703 1 54.31 84 HIS B O 1
ATOM 1540 N N . THR B 1 85 ? -9.711 6.41 -13.141 1 55.47 85 THR B N 1
ATOM 1541 C CA . THR B 1 85 ? -10.836 5.816 -12.43 1 55.47 85 THR B CA 1
ATOM 1542 C C . THR B 1 85 ? -12.008 6.789 -12.375 1 55.47 85 THR B C 1
ATOM 1544 O O . THR B 1 85 ? -11.977 7.844 -13.008 1 55.47 85 THR B O 1
ATOM 1547 N N . GLN B 1 86 ? -13.078 6.406 -11.57 1 60.28 86 GLN B N 1
ATOM 1548 C CA . GLN B 1 86 ? -14.383 7.035 -11.398 1 60.28 86 GLN B CA 1
ATOM 1549 C C . GLN B 1 86 ? -14.242 8.484 -10.93 1 60.28 86 GLN B C 1
ATOM 1551 O O . GLN B 1 86 ? -15.211 9.242 -10.938 1 60.28 86 GLN B O 1
ATOM 1556 N N . LEU B 1 87 ? -12.977 8.914 -10.594 1 67.19 87 LEU B N 1
ATOM 1557 C CA . LEU B 1 87 ? -12.828 10.258 -10.039 1 67.19 87 LEU B CA 1
ATOM 1558 C C . LEU B 1 87 ? -12.367 11.242 -11.109 1 67.19 87 LEU B C 1
ATOM 1560 O O . LEU B 1 87 ? -11.781 10.836 -12.117 1 67.19 87 LEU B O 1
ATOM 1564 N N . GLU B 1 88 ? -12.719 12.547 -10.781 1 72.31 88 GLU B N 1
ATOM 1565 C CA . GLU B 1 88 ? -12.211 13.602 -11.648 1 72.31 88 GLU B CA 1
ATOM 1566 C C . GLU B 1 88 ? -10.68 13.656 -11.617 1 72.31 88 GLU B C 1
ATOM 1568 O O . GLU B 1 88 ? -10.07 13.469 -10.57 1 72.31 88 GLU B O 1
ATOM 1573 N N . PRO B 1 89 ? -10.211 13.711 -12.742 1 73.25 89 PRO B N 1
ATOM 1574 C CA . PRO B 1 89 ? -8.75 13.82 -12.797 1 73.25 89 PRO B CA 1
ATOM 1575 C C . PRO B 1 89 ? -8.203 14.906 -11.883 1 73.25 89 PRO B C 1
ATOM 1577 O O . PRO B 1 89 ? -8.805 15.977 -11.75 1 73.25 89 PRO B O 1
ATOM 1580 N N . GLY B 1 90 ? -7.168 14.547 -11.102 1 82.5 90 GLY B N 1
ATOM 1581 C CA . GLY B 1 90 ? -6.523 15.516 -10.219 1 82.5 90 GLY B CA 1
ATOM 1582 C C . GLY B 1 90 ? -7.016 15.43 -8.789 1 82.5 90 GLY B C 1
ATOM 1583 O O . GLY B 1 90 ? -6.512 16.141 -7.914 1 82.5 90 GLY B O 1
ATOM 1584 N N . THR B 1 91 ? -7.922 14.508 -8.508 1 91.5 91 THR B N 1
ATOM 1585 C CA . THR B 1 91 ? -8.484 14.367 -7.168 1 91.5 91 THR B CA 1
ATOM 1586 C C . THR B 1 91 ? -7.445 13.797 -6.207 1 91.5 91 THR B C 1
ATOM 1588 O O . THR B 1 91 ? -6.801 12.789 -6.508 1 91.5 91 THR B O 1
ATOM 1591 N N . LEU B 1 92 ? -7.297 14.523 -5.098 1 96.44 92 LEU B N 1
ATOM 1592 C CA . LEU B 1 92 ? -6.434 14.008 -4.043 1 96.44 92 LEU B CA 1
ATOM 1593 C C . LEU B 1 92 ? -7.117 12.875 -3.285 1 96.44 92 LEU B C 1
ATOM 1595 O O . LEU B 1 92 ? -8.273 13.008 -2.871 1 96.44 92 LEU B O 1
ATOM 1599 N N . THR B 1 93 ? -6.375 11.797 -3.066 1 97.19 93 THR B N 1
ATOM 1600 C CA . THR B 1 93 ? -7.07 10.617 -2.562 1 97.19 93 THR B CA 1
ATOM 1601 C C . THR B 1 93 ? -6.457 10.156 -1.244 1 97.19 93 THR B C 1
ATOM 1603 O O . THR B 1 93 ? -7.156 9.617 -0.384 1 97.19 93 THR B O 1
ATOM 1606 N N . ALA B 1 94 ? -5.129 10.32 -1.119 1 98.44 94 ALA B N 1
ATOM 1607 C CA . ALA B 1 94 ? -4.484 9.695 0.035 1 98.44 94 ALA B CA 1
ATOM 1608 C C . ALA B 1 94 ? -3.223 10.453 0.432 1 98.44 94 ALA B C 1
ATOM 1610 O O . ALA B 1 94 ? -2.584 11.094 -0.408 1 98.44 94 ALA B O 1
ATOM 1611 N N . VAL B 1 95 ? -2.873 10.375 1.692 1 98.81 95 VAL B N 1
ATOM 1612 C CA . VAL B 1 95 ? -1.616 10.844 2.271 1 98.81 95 VAL B CA 1
ATOM 1613 C C . VAL B 1 95 ? -0.993 9.734 3.113 1 98.81 95 VAL B C 1
ATOM 1615 O O . VAL B 1 95 ? -1.703 8.984 3.785 1 98.81 95 VAL B O 1
ATOM 1618 N N . ALA B 1 96 ? 0.235 9.586 3.043 1 98.94 96 ALA B N 1
ATOM 1619 C CA . ALA B 1 96 ? 0.957 8.742 3.988 1 98.94 96 ALA B CA 1
ATOM 1620 C C . ALA B 1 96 ? 1.999 9.547 4.762 1 98.94 96 ALA B C 1
ATOM 1622 O O . ALA B 1 96 ? 2.654 10.43 4.199 1 98.94 96 ALA B O 1
ATOM 1623 N N . ILE B 1 97 ? 2.1 9.281 6.016 1 98.88 97 ILE B N 1
ATOM 1624 C CA . ILE B 1 97 ? 3.074 9.922 6.891 1 98.88 97 ILE B CA 1
ATOM 1625 C C . ILE B 1 97 ? 3.939 8.859 7.566 1 98.88 97 ILE B C 1
ATOM 1627 O O . ILE B 1 97 ? 3.422 7.922 8.18 1 98.88 97 ILE B O 1
ATOM 1631 N N . GLY B 1 98 ? 5.266 9.07 7.508 1 98.56 98 GLY B N 1
ATOM 1632 C CA . GLY B 1 98 ? 6.195 8.141 8.125 1 98.56 98 GLY B CA 1
ATOM 1633 C C . GLY B 1 98 ? 6.898 7.246 7.117 1 98.56 98 GLY B C 1
ATOM 1634 O O . GLY B 1 98 ? 6.824 7.48 5.91 1 98.56 98 GLY B O 1
ATOM 1635 N N . PRO B 1 99 ? 7.508 6.297 7.652 1 98.44 99 PRO B N 1
ATOM 1636 C CA . PRO B 1 99 ? 7.625 5.84 9.039 1 98.44 99 PRO B CA 1
ATOM 1637 C C . PRO B 1 99 ? 8.375 6.832 9.93 1 98.44 99 PRO B C 1
ATOM 1639 O O . PRO B 1 99 ? 9.281 7.52 9.453 1 98.44 99 PRO B O 1
ATOM 1642 N N . GLU B 1 100 ? 8.016 6.965 11.062 1 98.25 100 GLU B N 1
ATOM 1643 C CA . GLU B 1 100 ? 8.594 7.789 12.125 1 98.25 100 GLU B CA 1
ATOM 1644 C C . GLU B 1 100 ? 8.07 7.371 13.492 1 98.25 100 GLU B C 1
ATOM 1646 O O . GLU B 1 100 ? 7.188 6.516 13.594 1 98.25 100 GLU B O 1
ATOM 1651 N N . LYS B 1 101 ? 8.688 7.934 14.516 1 97.5 101 LYS B N 1
ATOM 1652 C CA . LYS B 1 101 ? 8.258 7.641 15.883 1 97.5 101 LYS B CA 1
ATOM 1653 C C . LYS B 1 101 ? 6.762 7.902 16.047 1 97.5 101 LYS B C 1
ATOM 1655 O O . LYS B 1 101 ? 6.234 8.891 15.531 1 97.5 101 LYS B O 1
ATOM 1660 N N . ASP B 1 102 ? 6.059 7.059 16.828 1 97.56 102 ASP B N 1
ATOM 1661 C CA . ASP B 1 102 ? 4.613 7.094 17.016 1 97.56 102 ASP B CA 1
ATOM 1662 C C . ASP B 1 102 ? 4.156 8.461 17.5 1 97.56 102 ASP B C 1
ATOM 1664 O O . ASP B 1 102 ? 3.178 9.016 17 1 97.56 102 ASP B O 1
ATOM 1668 N N . GLU B 1 103 ? 4.852 8.992 18.5 1 97.69 103 GLU B N 1
ATOM 1669 C CA . GLU B 1 103 ? 4.445 10.234 19.156 1 97.69 103 GLU B CA 1
ATOM 1670 C C . GLU B 1 103 ? 4.426 11.398 18.172 1 97.69 103 GLU B C 1
ATOM 1672 O O . GLU B 1 103 ? 3.566 12.273 18.25 1 97.69 103 GLU B O 1
ATOM 1677 N N . LYS B 1 104 ? 5.355 11.422 17.25 1 97.69 104 LYS B N 1
ATOM 1678 C CA . LYS B 1 104 ? 5.441 12.5 16.266 1 97.69 104 LYS B CA 1
ATOM 1679 C C . LYS B 1 104 ? 4.273 12.438 15.289 1 97.69 104 LYS B C 1
ATOM 1681 O O . LYS B 1 104 ? 3.678 13.469 14.961 1 97.69 104 LYS B O 1
ATOM 1686 N N . ILE B 1 105 ? 3.896 11.266 14.852 1 98.38 105 ILE B N 1
ATOM 1687 C CA . ILE B 1 105 ? 2.82 11.094 13.883 1 98.38 105 ILE B CA 1
ATOM 1688 C C . ILE B 1 105 ? 1.473 11.32 14.562 1 98.38 105 ILE B C 1
ATOM 1690 O O . ILE B 1 105 ? 0.57 11.922 13.977 1 98.38 105 ILE B O 1
ATOM 1694 N N . ASP B 1 106 ? 1.377 10.922 15.852 1 97.94 106 ASP B N 1
ATOM 1695 C CA . ASP B 1 106 ? 0.124 11.023 16.594 1 97.94 106 ASP B CA 1
ATOM 1696 C C . ASP B 1 106 ? -0.258 12.484 16.828 1 97.94 106 ASP B C 1
ATOM 1698 O O . ASP B 1 106 ? -1.44 12.812 16.938 1 97.94 106 ASP B O 1
ATOM 1702 N N . LYS B 1 107 ? 0.642 13.32 16.875 1 97.75 107 LYS B N 1
ATOM 1703 C CA . LYS B 1 107 ? 0.371 14.742 17.016 1 97.75 107 LYS B CA 1
ATOM 1704 C C . LYS B 1 107 ? -0.475 15.266 15.859 1 97.75 107 LYS B C 1
ATOM 1706 O O . LYS B 1 107 ? -1.254 16.203 16.031 1 97.75 107 LYS B O 1
ATOM 1711 N N . ILE B 1 108 ? -0.324 14.609 14.742 1 98.31 108 ILE B N 1
ATOM 1712 C CA . ILE B 1 108 ? -0.962 15.086 13.516 1 98.31 108 ILE B CA 1
ATOM 1713 C C . ILE B 1 108 ? -2.227 14.273 13.242 1 98.31 108 ILE B C 1
ATOM 1715 O O . ILE B 1 108 ? -3.252 14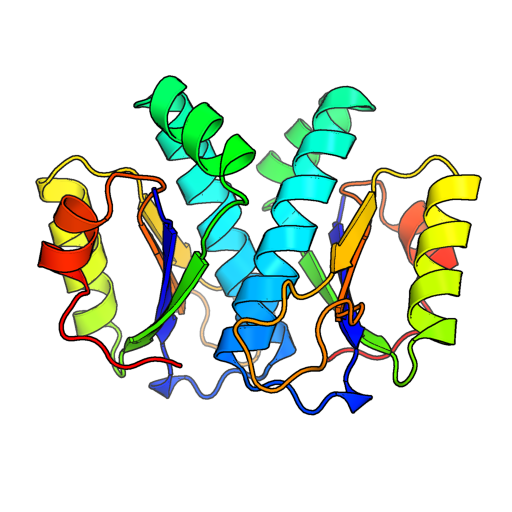.82 12.836 1 98.31 108 ILE B O 1
ATOM 1719 N N . THR B 1 109 ? -2.182 12.992 13.562 1 98.5 109 THR B N 1
ATOM 1720 C CA . THR B 1 109 ? -3.242 12.125 13.062 1 98.5 109 THR B CA 1
ATOM 1721 C C . THR B 1 109 ? -4.004 11.477 14.211 1 98.5 109 THR B C 1
ATOM 1723 O O . THR B 1 109 ? -4.98 10.758 13.992 1 98.5 109 THR B O 1
ATOM 1726 N N . GLY B 1 110 ? -3.576 11.727 15.453 1 98 110 GLY B N 1
ATOM 1727 C CA . GLY B 1 110 ? -4.125 11.031 16.609 1 98 110 GLY B CA 1
ATOM 1728 C C . GLY B 1 110 ? -5.621 11.242 16.766 1 98 110 GLY B C 1
ATOM 1729 O O . GLY B 1 110 ? -6.305 10.414 17.375 1 98 110 GLY B O 1
ATOM 1730 N N . HIS B 1 111 ? -6.203 12.234 16.203 1 97.88 111 HIS B N 1
ATOM 1731 C CA . HIS B 1 111 ? -7.617 12.562 16.359 1 97.88 111 HIS B CA 1
ATOM 1732 C C . HIS B 1 111 ? -8.461 11.914 15.258 1 97.88 111 HIS B C 1
ATOM 1734 O O . HIS B 1 111 ? -9.688 11.93 15.328 1 97.88 111 HIS B O 1
ATOM 1740 N N . LEU B 1 112 ? -7.805 11.359 14.289 1 98.12 112 LEU B N 1
ATOM 1741 C CA . LEU B 1 112 ? -8.531 10.789 13.156 1 98.12 112 LEU B CA 1
ATOM 1742 C C . LEU B 1 112 ? -9.039 9.391 13.492 1 98.12 112 LEU B C 1
ATOM 1744 O O . LEU B 1 112 ? -8.43 8.672 14.281 1 98.12 112 LEU B O 1
ATOM 1748 N N . LYS B 1 113 ? -10.141 9.023 12.852 1 97.25 113 LYS B N 1
ATOM 1749 C CA . LYS B 1 113 ? -10.766 7.723 13.07 1 97.25 113 LYS B CA 1
ATOM 1750 C C . LYS B 1 113 ? -10.219 6.688 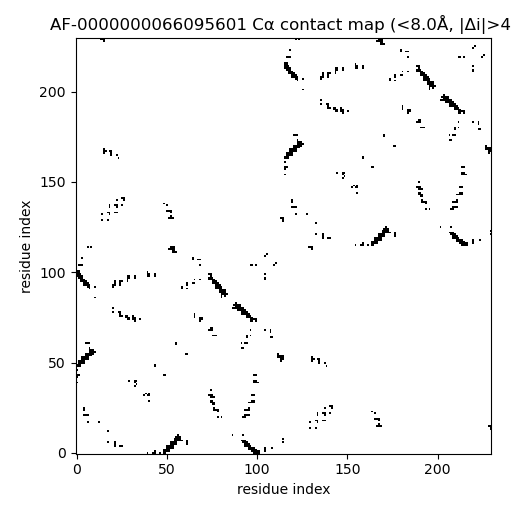12.094 1 97.25 113 LYS B C 1
ATOM 1752 O O . LYS B 1 113 ? -9.859 7.02 10.961 1 97.25 113 LYS B O 1
ATOM 1757 N N . LEU B 1 114 ? -10.188 5.508 12.539 1 95.88 114 LEU B N 1
ATOM 1758 C CA . LEU B 1 114 ? -9.758 4.398 11.695 1 95.88 114 LEU B CA 1
ATOM 1759 C C . LEU B 1 114 ? -10.688 4.227 10.5 1 95.88 114 LEU B C 1
ATOM 1761 O O . LEU B 1 114 ? -11.875 4.527 10.586 1 95.88 114 LEU B O 1
ATOM 1765 N N . LEU B 1 115 ? -10.117 3.838 9.414 1 95 115 LEU B N 1
ATOM 1766 C CA . LEU B 1 115 ? -10.898 3.545 8.219 1 95 115 LEU B CA 1
ATOM 1767 C C . LEU B 1 115 ? -11.531 2.158 8.305 1 95 115 LEU B C 1
ATOM 1769 O O . LEU B 1 115 ? -10.867 1.191 8.68 1 95 115 LEU B O 1
#

Solvent-accessible surface area (backbone atoms only — not comparable to full-atom values): 11619 Å² total; per-residue (Å²): 84,30,27,40,36,40,33,43,56,68,74,66,65,51,62,20,55,44,28,36,45,44,35,52,8,46,54,47,2,43,53,40,15,46,73,74,39,45,67,48,43,53,51,19,56,74,70,65,53,44,58,44,37,26,41,36,72,39,66,67,54,50,50,51,50,49,49,52,37,53,74,71,68,45,29,44,29,74,31,60,44,84,36,89,55,101,51,63,63,66,38,68,45,22,31,13,39,17,49,35,57,53,72,68,52,38,75,73,49,61,84,52,48,75,70,81,31,27,39,37,39,33,45,56,67,75,66,66,51,62,19,55,44,28,40,44,43,36,52,9,46,52,47,2,43,53,41,15,46,72,76,38,46,66,47,43,52,49,19,54,75,71,66,52,45,59,45,37,28,40,36,71,40,65,68,56,49,50,48,50,49,51,51,38,52,74,70,67,45,28,44,30,74,31,59,44,85,36,89,54,101,53,62,65,66,40,67,44,22,32,13,40,17,48,36,56,55,72,70,54,37,74,72,50,63,86,53,48,74,72

pLDDT: mean 94.94, std 8.85, range [53.84, 98.94]

Nearest PDB structures (foldseek):
  2zv3-assembly3_F  TM=9.731E-01  e=1.265E-21  Methanocaldococcus jannaschii DSM 2661
  2zv3-assembly2_C  TM=9.945E-01  e=1.849E-20  Methanocaldococcus jannaschii DSM 2661
  2d3k-assembly1_B  TM=9.781E-01  e=4.212E-15  Pyrococcus horikoshii OT3
  1rlk-assembly1_A  TM=9.275E-01  e=3.850E-14  Thermoplasma acidophilum
  1q7s-assembly3_A  TM=9.188E-01  e=9.841E-14  Homo sapiens

Radius of gyration: 16.33 Å; Cα contacts (8 Å, |Δi|>4): 506; chains: 2; bounding box: 34×44×39 Å

Foldseek 3Di:
DAKEKEWAPQVVDDPVVRCVQSVVFVVQLLVQCCVVPVPLSVVCVVVPHHYFYFYDHDPVLQVQLVVVLVVLVWRKDWDFDCPPDPDDGRDITMMMTDPDDPVVSCVRPVPTGGD/DAKEKEWAPQVVDDPVVRCVQSVVFVVQLLVQCCVVPVPLSVVCVVVPHHYFYFYDHDPVLQVQLQVVLVVLVWRKDWDFDCPPDPDDGRDITMMMTDPDDPVVSCVRPVPTGGD

Organism: Methanocaldococcus jannaschii (strain ATCC 43067 / DSM 2661 / JAL-1 / JCM 10045 / NBRC 100440) (NCBI:txid243232)

Sequence (230 aa):
MKMVVVIRNDLGMGKGKMVAQGGHAIIEAFLDAKRKNPRAVDEWLREGQKKVVVKVNSEKELIDIYNKARSEGLPCSIIRDAGHTQLEPGTLTAVAIGPEKDEKIDKITGHLKLLMKMVVVIRNDLGMGKGKMVAQGGHAIIEAFLDAKRKNPRAVDEWLREGQKKVVVKVNSEK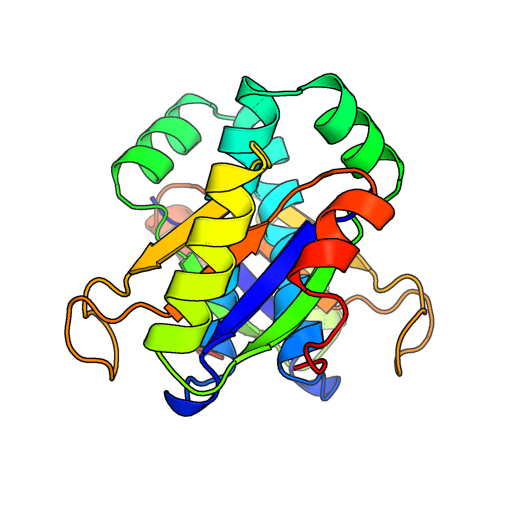ELIDIYNKARSEGLPCSIIRDAGHTQLEPGTLTAVAIGPEKDEKIDKITGHLKLL

Secondary structure (DSSP, 8-state):
-EEEEEEEGGG---HHHHHHHHHHHHHHHHHHHHHH-HHHHHHHHHTT--EEEEEESSHHHHHHHHHHHHHTT--EEEEE--SSSSSPTT-EEEEEEEEE-HHHHHHHHTTSPB-/-EEEEEEEGGG---HHHHHHHHHHHHHHHHHHHHHH-HHHHHHHHHTT--EEEEEESSHHHHHHHHHHHHHTT--EEEEE--SSSSSPTT-EEEEEEEEE-HHHHHHHHTTSPB-

InterPro domains:
  IPR002833 Peptidyl-tRNA hydrolase, PTH2 [PF01981] (1-115)
  IPR002833 Peptidyl-tRNA hydrolase, PTH2 [PTHR12649] (1-115)
  IPR002833 Peptidyl-tRNA hydrolase, PTH2 [TIGR00283] (1-115)
  IPR002833 Peptidyl-tRNA hydrolase, PTH2 [cd02430] (1-115)
  IPR023476 Peptidyl-tRNA hydrolase II domain superfamily [G3DSA:3.40.1490.10] (1-115)
  IPR023476 Peptidyl-tRNA hydrolase II domain superfamily [SSF102462] (1-115)
  IPR034759 Peptidyl-tRNA hydrolase, archaea [MF_00628] (1-115)